Protein AF-A0A7C2PF49-F1 (afdb_monomer)

Secondary structure (DSSP, 8-state):
-----PPP----TTS-------SEEEEEEE--TTB--EEEEEEEPTT----------B--EEEEEEEEETTT--B---EEEEE-TTS-EEEEEE--TT-EEEEEE-SEEEEEEEE-TTEEPEEEEEEE-TT-EEE--EEEEETT-EEEE----B-TTS-PBPGGGHHHHHHHHHHHHHSTTEEEEEEE---S-S-HHHHHHHHHHHHHHHHHHHHHHH---GGGEEEEE-TTTT-SSSS--SHHHHHHHS-EEEEEEEE--

Organism: NCBI:txid2052148

Solvent-accessible surface area (backbone atoms only — not comparable to full-atom values): 14776 Å² total; per-residue (Å²): 132,88,82,81,82,78,82,90,78,79,56,49,101,84,71,48,77,88,84,89,76,71,68,47,79,47,75,50,76,51,74,53,93,59,33,51,67,45,75,50,75,47,78,42,57,81,100,63,87,88,88,85,88,83,85,78,46,70,29,44,9,33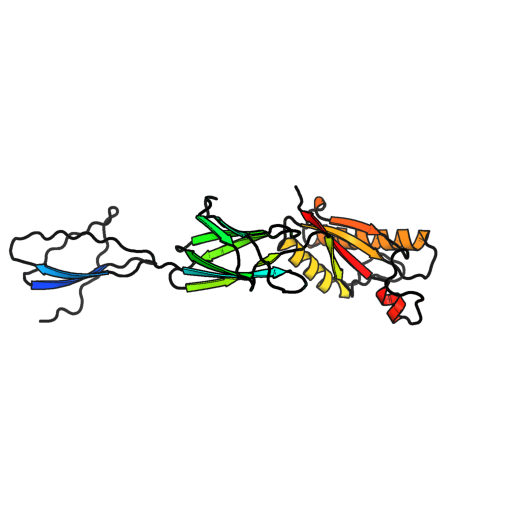,45,35,32,34,34,21,35,64,85,79,66,43,54,29,68,29,43,39,40,33,22,43,82,87,66,49,78,74,50,77,48,67,32,39,90,72,4,38,46,73,50,77,39,64,58,45,55,31,43,39,35,41,38,38,90,69,37,46,70,45,74,48,79,45,72,36,48,47,71,39,78,40,77,56,70,45,65,33,49,47,58,65,40,72,49,74,49,74,73,63,45,51,43,89,98,50,44,54,72,37,77,84,18,45,69,58,52,52,52,50,47,52,51,49,62,75,41,70,52,52,20,34,36,31,38,12,31,23,36,83,75,74,55,66,73,56,28,30,52,50,11,27,45,33,15,42,40,55,49,48,46,41,32,73,77,66,68,43,65,65,91,33,55,44,58,38,40,50,6,44,81,73,55,84,51,81,86,63,84,48,73,66,37,37,49,65,18,43,32,41,32,40,32,34,71,44,64,67,132

Foldseek 3Di:
DPPDDDDDDAADPVRDDDDDDDFAKDWDWDDDFQWDIDIDMDGDDPPDDDDDDDDTHGQWFKEKEFEAAQPPRAGAFKKKWKAAPVGDTDDIDTADNRRMDMDTDGFHKMWIWIDHPQWAIAIDIDGIDGPYYTYDYHHTYGAFDKDWQADQDDDDLALHTDPSNVVSLVVVLVVCVRRVFWAKEKEFFFFPPDDQVSQQVRRQSNQVSSLVCSCPVNVRDSRRYHYGYPGHVDQPDPPDDDVVSRSSRRTIMITGNHGDD

Radius of gyration: 30.25 Å; Cα contacts (8 Å,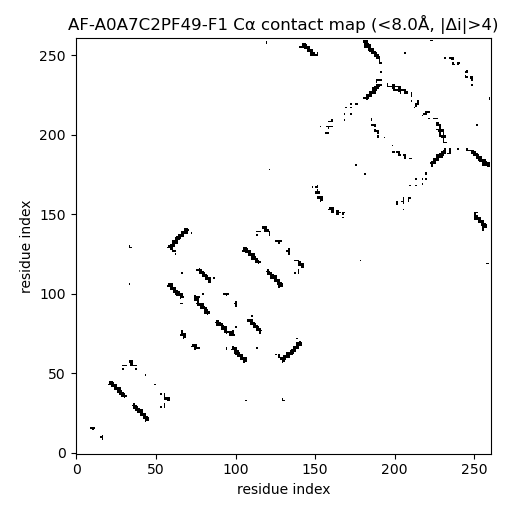 |Δi|>4): 550; chains: 1; bounding box: 74×38×86 Å

Nearest PDB structures (foldseek):
  5u1h-assembly3_C  TM=8.749E-01  e=1.310E-10  Pseudomonas aeruginosa PAO1
  4g88-assembly4_G  TM=8.509E-01  e=2.131E-09  Acinetobacter baumannii
  7rjj-assembly2_B  TM=8.702E-01  e=4.038E-09  Klebsiella pneumoniae subsp. pneumoniae
  7bba-assembly4_D  TM=8.992E-01  e=7.377E-08  Escherichia coli
  6fwv-assembly2_B  TM=6.598E-01  e=7.989E-07  Bacillus anthracis

Mean predicted aligned error: 7.82 Å

Sequence (261 aa):
MKLEGQIPFLTDSLGKVSKKYLEGVYSIKVEEANYKPIYETFDIKPLEVTTKNFTIVPVEGEIIGRVIDAKTLSPLLATVEIYDSTGNLIETMNTSEKGEFSLRLKEGLYKVKAQAEKYIPYETNFVIEGGKKTTKDIALLKKKMVFTFRNIYFEFNKADIKPESYPVLDSIALFLKEYPNVKVEIGGHTDSRGSDAYNLKLSQARANAVREYLIKVHNISPDRLIAKGYGERRLVVYPEKTEEDYQMNRRVEFTILGTIE

Structure (mmCIF, N/CA/C/O backbone):
data_AF-A0A7C2PF49-F1
#
_entry.id   AF-A0A7C2PF49-F1
#
loop_
_atom_site.group_PDB
_atom_site.id
_atom_site.type_symbol
_atom_site.label_atom_id
_atom_site.label_alt_id
_atom_site.label_comp_id
_atom_site.label_asym_id
_atom_site.label_entity_id
_atom_site.label_seq_id
_atom_site.pdbx_PDB_ins_code
_atom_site.Cartn_x
_atom_site.Cartn_y
_atom_site.Cartn_z
_atom_site.occupancy
_atom_site.B_iso_or_equiv
_atom_site.auth_seq_id
_atom_site.auth_comp_id
_atom_site.auth_asym_id
_atom_site.auth_atom_id
_atom_site.pdbx_PDB_model_num
ATOM 1 N N . MET A 1 1 ? -24.672 -21.889 53.572 1.00 29.08 1 MET A N 1
ATOM 2 C CA . MET A 1 1 ? -24.793 -22.809 52.422 1.00 29.08 1 MET A CA 1
ATOM 3 C C . MET A 1 1 ? -24.402 -22.014 51.182 1.00 29.08 1 MET A C 1
ATOM 5 O O . MET A 1 1 ? -25.159 -21.142 50.783 1.00 29.08 1 MET A O 1
ATOM 9 N N . LYS A 1 2 ? -23.174 -22.181 50.669 1.00 26.88 2 LYS A N 1
ATOM 10 C CA . LYS A 1 2 ? -22.754 -21.551 49.405 1.00 26.88 2 LYS A CA 1
ATOM 11 C C . LYS A 1 2 ? -23.485 -22.286 48.283 1.00 26.88 2 LYS A C 1
ATOM 13 O O . LYS A 1 2 ? -23.184 -23.446 48.034 1.00 26.88 2 LYS A O 1
ATOM 18 N N . LEU A 1 3 ? -24.474 -21.646 47.669 1.00 31.89 3 LEU A N 1
ATOM 19 C CA . LEU A 1 3 ? -25.067 -22.130 46.424 1.00 31.89 3 LEU A CA 1
ATOM 20 C C . LEU A 1 3 ? -24.082 -21.815 45.291 1.00 31.89 3 LEU A C 1
ATOM 22 O O . LEU A 1 3 ? -24.171 -20.778 44.641 1.00 31.89 3 LEU A O 1
ATOM 26 N N . GLU A 1 4 ? -23.090 -22.686 45.116 1.00 35.56 4 GLU A N 1
ATOM 27 C CA . GLU A 1 4 ? -22.334 -22.775 43.868 1.00 35.56 4 GLU A CA 1
ATOM 28 C C . GLU A 1 4 ? -23.247 -23.398 42.803 1.00 35.56 4 GLU A C 1
ATOM 30 O O . GLU A 1 4 ? -23.767 -24.496 42.991 1.00 35.56 4 GLU A O 1
ATOM 35 N N . GLY A 1 5 ? -23.463 -22.672 41.702 1.00 47.12 5 GLY A N 1
ATOM 36 C CA . GLY A 1 5 ? -24.215 -23.142 40.535 1.00 47.12 5 GLY A CA 1
ATOM 37 C C . GLY A 1 5 ? -25.597 -22.508 40.373 1.00 47.12 5 GLY A C 1
ATOM 38 O O . GLY A 1 5 ? -26.613 -23.165 40.585 1.00 47.12 5 GLY A O 1
ATOM 39 N N . GLN A 1 6 ? -25.660 -21.245 39.939 1.00 58.50 6 GLN A N 1
ATOM 40 C CA . GLN A 1 6 ? -26.876 -20.725 39.304 1.00 58.50 6 GLN A CA 1
ATOM 41 C C . GLN A 1 6 ? -26.808 -20.936 37.790 1.00 58.50 6 GLN A C 1
ATOM 43 O O . GLN A 1 6 ? -25.778 -20.708 37.159 1.00 58.50 6 GLN A O 1
ATOM 48 N N . ILE A 1 7 ? -27.931 -21.385 37.228 1.00 60.12 7 ILE A N 1
ATOM 49 C CA . ILE A 1 7 ? -28.139 -21.563 35.791 1.00 60.12 7 ILE A CA 1
ATOM 50 C C . ILE A 1 7 ? -28.104 -20.172 35.137 1.00 60.12 7 ILE A C 1
ATOM 52 O O . ILE A 1 7 ? -28.849 -19.294 35.589 1.00 60.12 7 ILE A O 1
ATOM 56 N N . PRO A 1 8 ? -27.284 -19.951 34.095 1.00 72.62 8 PRO A N 1
ATOM 57 C CA . PRO A 1 8 ? -27.285 -18.688 33.367 1.00 72.62 8 PRO A CA 1
ATOM 58 C C . PRO A 1 8 ? -28.686 -18.393 32.821 1.00 72.62 8 PRO A C 1
ATOM 60 O O . PRO A 1 8 ? -29.384 -19.283 32.334 1.00 72.62 8 PRO A O 1
ATOM 63 N N . PHE A 1 9 ? -29.110 -17.136 32.908 1.00 82.31 9 PHE A N 1
ATOM 64 C CA . PHE A 1 9 ? -30.367 -16.670 32.333 1.00 82.31 9 PHE A CA 1
ATOM 65 C C . PHE A 1 9 ? -30.101 -15.504 31.387 1.00 82.31 9 PHE A C 1
ATOM 67 O O . PHE A 1 9 ? -29.282 -14.637 31.675 1.00 82.31 9 PHE A O 1
ATOM 74 N N . LEU A 1 10 ? -30.808 -15.499 30.260 1.00 85.25 10 LEU A N 1
ATOM 75 C CA . LEU A 1 10 ? -30.737 -14.427 29.275 1.00 85.25 10 LEU A CA 1
ATOM 76 C C . LEU A 1 10 ? -31.704 -13.303 29.650 1.00 85.25 10 LEU A C 1
ATOM 78 O O . LEU A 1 10 ? -32.749 -13.537 30.268 1.00 85.25 10 LEU A O 1
ATOM 82 N N . THR A 1 11 ? -31.343 -12.085 29.269 1.00 86.75 11 THR A N 1
ATOM 83 C CA . THR A 1 11 ? -32.248 -10.940 29.276 1.00 86.75 11 THR A CA 1
ATOM 84 C C . THR A 1 11 ? -33.249 -11.036 28.123 1.00 86.75 11 THR A C 1
ATOM 86 O O . THR A 1 11 ? -33.053 -11.777 27.158 1.00 86.75 11 THR A O 1
ATOM 89 N N . ASP A 1 12 ? -34.356 -10.303 28.232 1.00 87.69 12 ASP A N 1
ATOM 90 C CA . ASP A 1 12 ? -35.259 -10.076 27.106 1.00 87.69 12 ASP A CA 1
ATOM 91 C C . ASP A 1 12 ? -34.639 -9.122 26.062 1.00 87.69 12 ASP A C 1
ATOM 93 O O . ASP A 1 12 ? -33.539 -8.594 26.236 1.00 87.69 12 ASP A O 1
ATOM 97 N N . SER A 1 13 ? -35.361 -8.857 24.969 1.00 86.12 13 SER A N 1
ATOM 98 C CA . SER A 1 13 ? -34.907 -7.952 23.900 1.00 86.12 13 SER A CA 1
ATOM 99 C C . SER A 1 13 ? -34.714 -6.495 24.344 1.00 86.12 13 SER A C 1
ATOM 101 O O . SER A 1 13 ? -34.215 -5.685 23.568 1.00 86.12 13 SER A O 1
ATOM 103 N N . LEU A 1 14 ? -35.141 -6.140 25.559 1.00 86.50 14 LEU A N 1
ATOM 104 C CA . LEU A 1 14 ? -34.955 -4.826 26.174 1.00 86.50 14 LEU A CA 1
ATOM 105 C C . LEU A 1 14 ? -33.864 -4.849 27.258 1.00 86.50 14 LEU A C 1
ATOM 107 O O . LEU A 1 14 ? -33.699 -3.859 27.972 1.00 86.50 14 LEU A O 1
ATOM 111 N N . GLY A 1 15 ? -33.135 -5.959 27.405 1.00 86.69 15 GLY A N 1
ATOM 112 C CA . GLY A 1 15 ? -32.069 -6.107 28.391 1.00 86.69 15 GLY A CA 1
ATOM 113 C C . GLY A 1 15 ? -32.564 -6.346 29.821 1.00 86.69 15 GLY A C 1
ATOM 114 O O . GLY A 1 15 ? -31.788 -6.183 30.761 1.00 86.69 15 GLY A O 1
ATOM 115 N N . LYS A 1 16 ? -33.834 -6.717 30.026 1.00 88.94 16 LYS A N 1
ATOM 116 C CA . LYS A 1 16 ? -34.414 -6.926 31.361 1.00 88.94 16 LYS A CA 1
ATOM 117 C C . LYS A 1 16 ? -34.507 -8.402 31.717 1.00 88.94 16 LYS A C 1
ATOM 119 O O . LYS A 1 16 ? -34.729 -9.264 30.872 1.00 88.94 16 LYS A O 1
ATOM 124 N N . VAL A 1 17 ? -34.391 -8.692 33.008 1.00 90.25 17 VAL A N 1
ATOM 125 C CA . VAL A 1 17 ? -34.670 -10.015 33.569 1.00 90.25 17 VAL A CA 1
ATOM 126 C C . VAL A 1 17 ? -35.219 -9.878 34.985 1.00 90.25 17 VAL A C 1
ATOM 128 O O . VAL A 1 17 ? -34.792 -9.016 35.748 1.00 90.25 17 VAL A O 1
ATOM 131 N N . SER A 1 18 ? -36.190 -10.722 35.335 1.00 89.56 18 SER A N 1
ATOM 132 C CA . SER A 1 18 ? -36.776 -10.788 36.676 1.00 89.56 18 SER A CA 1
ATOM 133 C C . SER A 1 18 ? -36.756 -12.227 37.181 1.00 89.56 18 SER A C 1
ATOM 135 O O . SER A 1 18 ? -37.133 -13.158 36.463 1.00 89.56 18 SER A O 1
ATOM 137 N N . LYS A 1 19 ? -36.288 -12.418 38.416 1.00 88.12 19 LYS A N 1
ATOM 138 C CA . LYS A 1 19 ? -36.189 -13.716 39.092 1.00 88.12 19 LYS A CA 1
ATOM 139 C C . LYS A 1 19 ? -36.598 -13.559 40.553 1.00 88.12 19 LYS A C 1
ATOM 141 O O . LYS A 1 19 ? -36.362 -12.517 41.157 1.00 88.12 19 LYS A O 1
ATOM 146 N N . LYS A 1 20 ? -37.215 -14.602 41.111 1.00 87.88 20 LYS A N 1
ATOM 147 C CA . LYS A 1 20 ? -37.549 -14.687 42.537 1.00 87.88 20 LYS A CA 1
ATOM 148 C C . LYS A 1 20 ? -36.459 -15.479 43.250 1.00 87.88 20 LYS A C 1
ATOM 150 O O . LYS A 1 20 ? -36.115 -16.569 42.798 1.00 87.88 20 LYS A O 1
ATOM 155 N N . TYR A 1 21 ? -35.969 -14.944 44.359 1.00 85.50 21 TYR A N 1
ATOM 156 C CA . TYR A 1 21 ? -34.969 -15.574 45.215 1.00 85.50 21 TYR A CA 1
ATOM 157 C C . TYR A 1 21 ? -35.498 -15.661 46.648 1.00 85.50 21 TYR A C 1
ATOM 159 O O . TYR A 1 21 ? -36.371 -14.883 47.034 1.00 85.50 21 TYR A O 1
ATOM 167 N N . LEU A 1 22 ? -34.995 -16.625 47.422 1.00 89.38 22 LEU A N 1
ATOM 168 C CA . LEU A 1 22 ? -35.196 -16.644 48.873 1.00 89.38 22 LEU A CA 1
ATOM 169 C C . LEU A 1 22 ? -34.353 -15.543 49.523 1.00 89.38 22 LEU A C 1
ATOM 171 O O . LEU A 1 22 ? -33.407 -15.054 48.905 1.00 89.38 22 LEU A O 1
ATOM 175 N N . GLU A 1 23 ? -34.667 -15.193 50.767 1.00 91.75 23 GLU A N 1
ATOM 176 C CA . GLU A 1 23 ? -33.849 -14.272 51.557 1.00 91.75 23 GLU A CA 1
ATOM 177 C C . GLU A 1 23 ? -32.383 -14.728 51.615 1.00 91.75 23 GLU A C 1
ATOM 179 O O . GLU A 1 23 ? -32.093 -15.920 51.758 1.00 91.75 23 GLU A O 1
ATOM 184 N N . GLY A 1 24 ? -31.461 -13.773 51.493 1.00 90.12 24 GLY A N 1
ATOM 185 C CA . GLY A 1 24 ? -30.027 -14.010 51.614 1.00 90.12 24 GLY A CA 1
ATOM 186 C C . GLY A 1 24 ? -29.183 -13.220 50.620 1.00 90.12 24 GLY A C 1
ATOM 187 O O . GLY A 1 24 ? -29.685 -12.457 49.796 1.00 90.12 24 GLY A O 1
ATOM 188 N N . VAL A 1 25 ? -27.869 -13.444 50.692 1.00 88.88 25 VAL A N 1
ATOM 189 C CA . VAL A 1 25 ? -26.881 -12.740 49.869 1.00 88.88 25 VAL A CA 1
ATOM 190 C C . VAL A 1 25 ? -26.532 -13.552 48.623 1.00 88.88 25 VAL A C 1
ATOM 192 O O . VAL A 1 25 ? -26.085 -14.696 48.719 1.00 88.88 25 VAL A O 1
ATOM 195 N N . TYR A 1 26 ? -26.676 -12.933 47.456 1.00 86.50 26 TYR A N 1
ATOM 196 C CA . TYR A 1 26 ? -26.370 -13.510 46.147 1.00 86.50 26 TYR A CA 1
ATOM 197 C C . TYR A 1 26 ? -25.303 -12.689 45.433 1.00 86.50 26 TYR A C 1
ATOM 199 O O . TYR A 1 26 ? -25.142 -11.502 45.705 1.00 86.50 26 TYR A O 1
ATOM 207 N N . SER A 1 27 ? -24.604 -13.305 44.482 1.00 85.88 27 SER A N 1
ATOM 208 C CA . SER A 1 27 ? -23.756 -12.598 43.522 1.00 85.88 27 SER A CA 1
ATOM 209 C C . SER A 1 27 ? -24.257 -12.873 42.112 1.00 85.88 27 SER A C 1
ATOM 211 O O . SER A 1 27 ? -24.535 -14.024 41.780 1.00 85.88 27 SER A O 1
ATOM 213 N N . ILE A 1 28 ? -24.375 -11.828 41.296 1.00 88.50 28 ILE A N 1
ATOM 214 C CA . ILE A 1 28 ? -24.642 -11.952 39.863 1.00 88.50 28 ILE A CA 1
ATOM 215 C C . ILE A 1 28 ? -23.367 -11.652 39.086 1.00 88.50 28 ILE A C 1
ATOM 217 O O . ILE A 1 28 ? -22.588 -10.773 39.462 1.00 88.50 28 ILE A O 1
ATOM 221 N N . LYS A 1 29 ? -23.198 -12.363 37.975 1.00 90.00 29 LYS A N 1
ATOM 222 C CA . LYS A 1 29 ? -22.264 -12.021 36.910 1.00 90.00 29 LYS A CA 1
ATOM 223 C C . LYS A 1 29 ? -23.085 -11.579 35.705 1.00 90.00 29 LYS A C 1
ATOM 225 O O . LYS A 1 29 ? -23.913 -12.347 35.222 1.00 90.00 29 LYS A O 1
ATOM 230 N N . VAL A 1 30 ? -22.854 -10.363 35.232 1.00 90.38 30 VAL A N 1
ATOM 231 C CA . VAL A 1 30 ? -23.382 -9.872 33.957 1.00 90.38 30 VAL A CA 1
ATOM 232 C C . VAL A 1 30 ? -22.253 -9.943 32.947 1.00 90.38 30 VAL A C 1
ATOM 234 O O . VAL A 1 30 ? -21.196 -9.348 33.158 1.00 90.38 30 VAL A O 1
ATOM 237 N N . GLU A 1 31 ? -22.459 -10.688 31.870 1.00 87.75 31 GLU A N 1
ATOM 238 C CA . GLU A 1 31 ? -21.485 -10.829 30.796 1.00 87.75 31 GLU A CA 1
ATOM 239 C C . GLU A 1 31 ? -22.167 -10.789 29.435 1.00 87.75 31 GLU A C 1
ATOM 241 O O . GLU A 1 31 ? -23.295 -11.247 29.283 1.00 87.75 31 GLU A O 1
ATOM 246 N N . GLU A 1 32 ? -21.453 -10.226 28.469 1.00 85.81 32 GLU A N 1
ATOM 247 C CA . GLU A 1 32 ? -21.815 -10.172 27.059 1.00 85.81 32 GLU A CA 1
ATOM 248 C C . GLU A 1 32 ? -20.513 -10.285 26.261 1.00 85.81 32 GLU A C 1
ATOM 250 O O . GLU A 1 32 ? -19.454 -9.849 26.738 1.00 85.81 32 GLU A O 1
ATOM 255 N N . ALA A 1 33 ? -20.564 -10.880 25.069 1.00 79.75 33 ALA A N 1
ATOM 256 C CA . ALA A 1 33 ? -19.373 -11.026 24.241 1.00 79.75 33 ALA A CA 1
ATOM 257 C C . ALA A 1 33 ? -18.750 -9.647 23.965 1.00 79.75 33 ALA A C 1
ATOM 259 O O . ALA A 1 33 ? -19.443 -8.710 23.583 1.00 79.75 33 ALA A O 1
ATOM 260 N N . ASN A 1 34 ? -17.434 -9.519 24.160 1.00 74.94 34 ASN A N 1
ATOM 261 C CA . ASN A 1 34 ? -16.675 -8.276 23.965 1.00 74.94 34 ASN A CA 1
ATOM 262 C C . ASN A 1 34 ? -17.019 -7.129 24.931 1.00 74.94 34 ASN A C 1
ATOM 264 O O . ASN A 1 34 ? -16.678 -5.977 24.663 1.00 74.94 34 ASN A O 1
ATOM 268 N N . TYR A 1 35 ? -17.611 -7.428 26.092 1.00 86.19 35 TYR A N 1
ATOM 269 C CA . TYR A 1 35 ? -17.768 -6.486 27.202 1.00 86.19 35 TYR A CA 1
ATOM 270 C C . TYR A 1 35 ? -17.074 -6.991 28.470 1.00 86.19 35 TYR A C 1
ATOM 272 O O . TYR A 1 35 ? -16.922 -8.190 28.700 1.00 86.19 35 TYR A O 1
ATOM 280 N N . LYS A 1 36 ? -16.629 -6.060 29.318 1.00 84.62 36 LYS A N 1
ATOM 281 C CA . LYS A 1 36 ? -16.062 -6.388 30.627 1.00 84.62 36 LYS A CA 1
ATOM 282 C C . LYS A 1 36 ? -17.164 -6.980 31.515 1.00 84.62 36 LYS A C 1
ATOM 284 O O . LYS A 1 36 ? -18.186 -6.312 31.694 1.00 84.62 36 LYS A O 1
ATOM 289 N N . PRO A 1 37 ? -16.968 -8.180 32.094 1.00 89.19 37 PRO A N 1
ATOM 290 C CA . PRO A 1 37 ? -17.964 -8.772 32.971 1.00 89.19 37 PRO A CA 1
ATOM 291 C C . PRO A 1 37 ? -18.100 -7.945 34.250 1.00 89.19 37 PRO A C 1
ATOM 293 O O . PRO A 1 37 ? -17.105 -7.478 34.811 1.00 89.19 37 PRO A O 1
ATOM 296 N N . ILE A 1 38 ? -19.332 -7.788 34.720 1.00 91.06 38 ILE A N 1
ATOM 297 C CA . ILE A 1 38 ? -19.649 -7.102 35.972 1.00 91.06 38 ILE A CA 1
ATOM 298 C C . ILE A 1 38 ? -20.042 -8.151 37.000 1.00 91.06 38 ILE A C 1
ATOM 300 O O . ILE A 1 38 ? -20.875 -9.009 36.723 1.00 91.06 38 ILE A O 1
ATOM 304 N N . TYR A 1 39 ? -19.460 -8.056 38.192 1.00 90.81 39 TYR A N 1
ATOM 305 C CA . TYR A 1 39 ? -19.843 -8.857 39.345 1.00 90.81 39 TYR A CA 1
ATOM 306 C C . TYR A 1 39 ? -20.405 -7.929 40.408 1.00 90.81 39 TYR A C 1
ATOM 308 O O . TYR A 1 39 ? -19.757 -6.952 40.779 1.00 90.81 39 TYR A O 1
ATOM 316 N N . GLU A 1 40 ? -21.590 -8.235 40.913 1.00 89.19 40 GLU A N 1
ATOM 317 C CA . GLU A 1 40 ? -22.191 -7.468 41.999 1.00 89.19 40 GLU A CA 1
ATOM 318 C C . GLU A 1 40 ? -22.906 -8.408 42.966 1.00 89.19 40 GLU A C 1
ATOM 320 O O . GLU A 1 40 ? -23.349 -9.497 42.588 1.00 89.19 40 GLU A O 1
ATOM 325 N N . THR A 1 41 ? -22.956 -8.009 44.234 1.00 88.44 41 THR A N 1
ATOM 326 C CA . THR A 1 41 ? -23.645 -8.737 45.294 1.00 88.44 41 THR A CA 1
ATOM 327 C C . THR A 1 41 ? -24.931 -8.028 45.700 1.00 88.44 41 THR A C 1
ATOM 329 O O . THR A 1 41 ? -25.010 -6.800 45.723 1.00 88.44 41 THR A O 1
ATOM 332 N N . PHE A 1 42 ? -25.942 -8.815 46.054 1.00 87.00 42 PHE A N 1
ATOM 333 C CA . PHE A 1 42 ? -27.252 -8.333 46.485 1.00 87.00 42 PHE A CA 1
ATOM 334 C C . PHE A 1 42 ? -27.645 -9.041 47.759 1.00 87.00 42 PHE A C 1
ATOM 336 O O . PHE A 1 42 ? -27.462 -10.250 47.866 1.00 87.00 42 PHE A O 1
ATOM 343 N N . ASP A 1 43 ? -28.220 -8.286 48.681 1.00 88.75 43 ASP A N 1
ATOM 344 C CA . ASP A 1 43 ? -28.910 -8.823 49.842 1.00 88.75 43 ASP A CA 1
ATOM 345 C C . ASP A 1 43 ? -30.414 -8.781 49.560 1.00 88.75 43 ASP A C 1
ATOM 347 O O . ASP A 1 43 ? -30.983 -7.705 49.359 1.00 88.75 43 ASP A O 1
ATOM 351 N N . ILE A 1 44 ? -31.033 -9.953 49.446 1.00 88.69 44 ILE A N 1
ATOM 352 C CA . ILE A 1 44 ? -32.461 -10.099 49.171 1.00 88.69 44 ILE A CA 1
ATOM 353 C C . ILE A 1 44 ? -33.185 -10.235 50.498 1.00 88.69 44 ILE A C 1
ATOM 355 O O . ILE A 1 44 ? -32.931 -11.177 51.246 1.00 88.69 44 ILE A O 1
ATOM 359 N N . LYS A 1 45 ? -34.129 -9.328 50.751 1.00 90.12 45 LYS A N 1
ATOM 360 C CA . LYS A 1 45 ? -34.983 -9.348 51.940 1.00 90.12 45 LYS A CA 1
ATOM 361 C C . LYS A 1 45 ? -36.362 -9.940 51.634 1.00 90.12 45 LYS A C 1
ATOM 363 O O . LYS A 1 45 ? -36.830 -9.851 50.494 1.00 90.12 45 LYS A O 1
ATOM 368 N N . PRO A 1 46 ? -37.047 -10.536 52.627 1.00 91.88 46 PRO A N 1
ATOM 369 C CA . PRO A 1 46 ? -38.388 -11.074 52.440 1.00 91.88 46 PRO A CA 1
ATOM 370 C C . PRO A 1 46 ? -39.370 -10.009 51.946 1.00 91.88 46 PRO A C 1
ATOM 372 O O . PRO A 1 46 ? -39.433 -8.915 52.497 1.00 91.88 46 PRO A O 1
ATOM 375 N N . LEU A 1 47 ? -40.181 -10.364 50.943 1.00 88.19 47 LEU A N 1
ATOM 376 C CA . LEU A 1 47 ? -41.263 -9.532 50.391 1.00 88.19 47 LEU A CA 1
ATOM 377 C C . LEU A 1 47 ? -40.818 -8.199 49.749 1.00 88.19 47 LEU A C 1
ATOM 379 O O . LEU A 1 47 ? -41.673 -7.379 49.417 1.00 88.19 47 LEU A O 1
ATOM 383 N N . GLU A 1 48 ? -39.519 -7.993 49.511 1.00 89.50 48 GLU A N 1
ATOM 384 C CA . GLU A 1 48 ? -38.990 -6.808 48.826 1.00 89.50 48 GLU A CA 1
ATOM 385 C C . GLU A 1 48 ? -38.644 -7.088 47.354 1.00 89.50 48 GLU A C 1
ATOM 387 O O . GLU A 1 48 ? -38.271 -8.199 46.969 1.00 89.50 48 GLU A O 1
ATOM 392 N N . VAL A 1 49 ? -38.747 -6.052 46.514 1.00 87.00 49 VAL A N 1
ATOM 393 C CA . VAL A 1 49 ? -38.258 -6.070 45.129 1.00 87.00 49 VAL A CA 1
ATOM 394 C C . VAL A 1 49 ? -37.002 -5.213 45.044 1.00 87.00 49 VAL A C 1
ATOM 396 O O . VAL A 1 49 ? -37.049 -4.006 45.272 1.00 87.00 49 VAL A O 1
ATOM 399 N N . THR A 1 50 ? -35.886 -5.827 44.661 1.00 85.50 50 THR A N 1
ATOM 400 C CA . THR A 1 50 ? -34.629 -5.122 44.392 1.00 85.50 50 THR A CA 1
ATOM 401 C C . THR A 1 50 ? -34.433 -4.969 42.885 1.00 85.50 50 THR A C 1
ATOM 403 O O . THR A 1 50 ? -34.363 -5.961 42.163 1.00 85.50 50 THR A O 1
ATOM 406 N N . THR A 1 51 ? -34.307 -3.728 42.410 1.00 89.25 51 THR A N 1
ATOM 407 C CA . THR A 1 51 ? -34.000 -3.418 41.003 1.00 89.25 51 THR A CA 1
ATOM 408 C C . THR A 1 51 ? -32.559 -2.951 40.873 1.00 89.25 51 THR A C 1
ATOM 410 O O . THR A 1 51 ? -32.118 -2.072 41.616 1.00 89.25 51 THR A O 1
ATOM 413 N N . LYS A 1 52 ? -31.830 -3.515 39.906 1.00 87.50 52 LYS A N 1
ATOM 414 C CA . LYS A 1 52 ? -30.433 -3.181 39.618 1.00 87.50 52 LYS A CA 1
ATOM 415 C C . LYS A 1 52 ? -30.236 -2.994 38.124 1.00 87.50 52 LYS A C 1
ATOM 417 O O . LYS A 1 52 ? -30.737 -3.782 37.329 1.00 87.50 52 LYS A O 1
ATOM 422 N N . ASN A 1 53 ? -29.518 -1.933 37.772 1.00 90.31 53 ASN A N 1
ATOM 423 C CA . ASN A 1 53 ? -29.190 -1.588 36.398 1.00 90.31 53 ASN A CA 1
ATOM 424 C C . ASN A 1 53 ? -27.684 -1.739 36.215 1.00 90.31 53 ASN A C 1
ATOM 426 O O . ASN A 1 53 ? -26.915 -1.228 37.028 1.00 90.31 53 ASN A O 1
ATOM 430 N N . PHE A 1 54 ? -27.279 -2.401 35.137 1.00 89.62 54 PHE A N 1
ATOM 431 C CA . PHE A 1 54 ? -25.877 -2.610 34.801 1.00 89.62 54 PHE A CA 1
ATOM 432 C C . PHE A 1 54 ? -25.549 -1.882 33.507 1.00 89.62 54 PHE A C 1
ATOM 434 O O . PHE A 1 54 ? -26.274 -2.005 32.521 1.00 89.62 54 PHE A O 1
ATOM 441 N N . THR A 1 55 ? -24.428 -1.167 33.504 1.00 88.06 55 THR A N 1
ATOM 442 C CA . THR A 1 55 ? -23.865 -0.561 32.297 1.00 88.06 55 THR A CA 1
ATOM 443 C C . THR A 1 55 ? -22.590 -1.309 31.950 1.00 88.06 55 THR A C 1
ATOM 445 O O . THR A 1 55 ? -21.555 -1.106 32.582 1.00 88.06 55 THR A O 1
ATOM 448 N N . ILE A 1 56 ? -22.668 -2.195 30.962 1.00 85.56 56 ILE A N 1
ATOM 449 C CA . ILE A 1 56 ? -21.513 -2.952 30.476 1.00 85.56 56 ILE A CA 1
ATOM 450 C C . ILE A 1 56 ? -20.585 -2.058 29.642 1.00 85.56 56 ILE A C 1
ATOM 452 O O . ILE A 1 56 ? -21.036 -1.213 28.868 1.00 85.56 56 ILE A O 1
ATOM 456 N N . VAL A 1 57 ? -19.271 -2.246 29.795 1.00 84.75 57 VAL A N 1
ATOM 457 C CA . VAL A 1 57 ? -18.235 -1.474 29.085 1.00 84.75 57 VAL A CA 1
ATOM 458 C C . VAL A 1 57 ? -17.567 -2.374 28.046 1.00 84.75 57 VAL A C 1
ATOM 460 O O . VAL A 1 57 ? -17.086 -3.438 28.441 1.00 84.75 57 VAL A O 1
ATOM 463 N N . PRO A 1 58 ? -17.506 -1.989 26.756 1.00 84.75 58 PRO A N 1
ATOM 464 C CA . PRO A 1 58 ? -16.815 -2.780 25.744 1.00 84.75 58 PRO A CA 1
ATOM 465 C C . PRO A 1 58 ? -15.358 -3.043 26.132 1.00 84.75 58 PRO A C 1
ATOM 467 O O . PRO A 1 58 ? -14.679 -2.182 26.699 1.00 84.75 58 PRO A O 1
ATOM 470 N N . VAL A 1 59 ? -14.857 -4.229 25.809 1.00 87.19 59 VAL A N 1
ATOM 471 C CA . VAL A 1 59 ? -13.424 -4.496 25.821 1.00 87.19 59 VAL A CA 1
ATOM 472 C C . VAL A 1 59 ? -12.860 -3.916 24.531 1.00 87.19 59 VAL A C 1
ATOM 474 O O . VAL A 1 59 ? -13.132 -4.413 23.445 1.00 87.19 59 VAL A O 1
ATOM 477 N N . GLU A 1 60 ? -12.093 -2.840 24.644 1.00 92.25 60 GLU A N 1
ATOM 478 C CA . GLU A 1 60 ? -11.404 -2.252 23.496 1.00 92.25 60 GLU A CA 1
ATOM 479 C C . GLU A 1 60 ? -10.216 -3.122 23.076 1.00 92.25 60 GLU A C 1
ATOM 481 O O . GLU A 1 60 ? -9.521 -3.697 23.921 1.00 92.25 60 GLU A O 1
ATOM 486 N N . GLY A 1 61 ? -9.989 -3.222 21.770 1.00 94.12 61 GLY A N 1
ATOM 487 C CA . GLY A 1 61 ? -8.719 -3.660 21.202 1.00 94.12 61 GLY A CA 1
ATOM 488 C C . GLY A 1 61 ? -7.771 -2.475 21.020 1.00 94.12 61 GLY A C 1
ATOM 489 O O . GLY A 1 61 ? -8.156 -1.320 21.194 1.00 94.12 61 GLY A O 1
ATOM 490 N N . GLU A 1 62 ? -6.520 -2.748 20.669 1.00 95.31 62 GLU A N 1
ATOM 491 C CA . GLU A 1 62 ? -5.497 -1.726 20.421 1.00 95.31 62 GLU A CA 1
ATOM 492 C C . GLU A 1 62 ? -4.906 -1.918 19.023 1.00 95.31 62 GLU A C 1
ATOM 494 O O . GLU A 1 62 ? -4.361 -2.982 18.727 1.00 95.31 62 GLU A O 1
ATOM 499 N N . ILE A 1 63 ? -4.983 -0.897 18.166 1.00 96.56 63 ILE A N 1
ATOM 500 C CA . ILE A 1 63 ? -4.156 -0.854 16.956 1.00 96.56 63 ILE A CA 1
ATOM 501 C C . ILE A 1 63 ? -2.781 -0.335 17.302 1.00 96.56 63 ILE A C 1
ATOM 503 O O . ILE A 1 63 ? -2.653 0.614 18.070 1.00 96.56 63 ILE A O 1
ATOM 507 N N . ILE A 1 64 ? -1.763 -0.935 16.704 1.00 97.25 64 ILE A N 1
ATOM 508 C CA . ILE A 1 64 ? -0.378 -0.496 16.823 1.00 97.25 64 ILE A CA 1
ATOM 509 C C . ILE A 1 64 ? 0.258 -0.596 15.441 1.00 97.25 64 ILE A C 1
ATOM 511 O O . ILE A 1 64 ? 0.013 -1.544 14.694 1.00 97.25 64 ILE A O 1
ATOM 515 N N . GLY A 1 65 ? 1.108 0.354 15.088 1.00 97.25 65 GLY A N 1
ATOM 516 C CA . GLY A 1 65 ? 1.868 0.255 13.853 1.00 97.25 65 GLY A CA 1
ATOM 517 C C . GLY A 1 65 ? 2.867 1.377 13.699 1.00 97.25 65 GLY A C 1
ATOM 518 O O . GLY A 1 65 ? 2.945 2.287 14.525 1.00 97.25 65 GLY A O 1
ATOM 519 N N . ARG A 1 66 ? 3.632 1.305 12.616 1.00 98.44 66 ARG A N 1
ATOM 520 C CA . ARG A 1 66 ? 4.505 2.382 12.164 1.00 98.44 66 ARG A CA 1
ATOM 521 C C . ARG A 1 66 ? 4.121 2.841 10.773 1.00 98.44 66 ARG A C 1
ATOM 523 O O . ARG A 1 66 ? 3.780 2.020 9.926 1.00 98.44 66 ARG A O 1
ATOM 530 N N . VAL A 1 67 ? 4.248 4.135 10.515 1.00 98.69 67 VAL A N 1
ATOM 531 C CA . VAL A 1 67 ? 4.257 4.684 9.160 1.00 98.69 67 VAL A CA 1
ATOM 532 C C . VAL A 1 67 ? 5.707 4.803 8.697 1.00 98.69 67 VAL A C 1
ATOM 534 O O . VAL A 1 67 ? 6.525 5.442 9.363 1.00 98.69 67 VAL A O 1
ATOM 537 N N . ILE A 1 68 ? 6.037 4.167 7.572 1.00 98.25 68 ILE A N 1
ATOM 538 C CA . ILE A 1 68 ? 7.412 4.041 7.064 1.00 98.25 68 ILE A CA 1
ATOM 539 C C . ILE A 1 68 ? 7.512 4.365 5.570 1.00 98.25 68 ILE A C 1
ATOM 541 O O . ILE A 1 68 ? 6.542 4.225 4.828 1.00 98.25 68 ILE A O 1
ATOM 545 N N . ASP A 1 69 ? 8.694 4.767 5.102 1.00 96.62 69 ASP A N 1
ATOM 546 C CA . ASP A 1 69 ? 9.003 4.834 3.669 1.00 96.62 69 ASP A CA 1
ATOM 547 C C . ASP A 1 69 ? 9.062 3.407 3.102 1.00 96.62 69 ASP A C 1
ATOM 549 O O . ASP A 1 69 ? 9.812 2.562 3.593 1.00 96.62 69 ASP A O 1
ATOM 553 N N . ALA A 1 70 ? 8.287 3.131 2.053 1.00 93.38 70 ALA A N 1
ATOM 554 C CA . ALA A 1 70 ? 8.175 1.790 1.477 1.00 93.38 70 ALA A CA 1
ATOM 555 C C . ALA A 1 70 ? 9.485 1.231 0.887 1.00 93.38 70 ALA A C 1
ATOM 557 O O . ALA A 1 70 ? 9.604 0.021 0.703 1.00 93.38 70 ALA A O 1
ATOM 558 N N . LYS A 1 71 ? 10.459 2.087 0.557 1.00 90.62 71 LYS A N 1
ATOM 559 C CA . LYS A 1 71 ? 11.748 1.698 -0.029 1.00 90.62 71 LYS A CA 1
ATOM 560 C C . LYS A 1 71 ? 12.851 1.620 1.017 1.00 90.62 71 LYS A C 1
ATOM 562 O O . LYS A 1 71 ? 13.632 0.675 0.991 1.00 90.62 71 LYS A O 1
ATOM 567 N N . THR A 1 72 ? 12.964 2.618 1.891 1.00 94.31 72 THR A N 1
ATOM 568 C CA . THR A 1 72 ? 14.059 2.685 2.876 1.00 94.31 72 THR A CA 1
ATOM 569 C C . THR A 1 72 ? 13.689 2.086 4.226 1.00 94.31 72 THR A C 1
ATOM 571 O O . THR A 1 72 ? 14.570 1.921 5.067 1.00 94.31 72 THR A O 1
ATOM 574 N N . LEU A 1 73 ? 12.403 1.787 4.448 1.00 95.69 73 LEU A N 1
ATOM 575 C CA . LEU A 1 73 ? 11.831 1.332 5.720 1.00 95.69 73 LEU A CA 1
ATOM 576 C C . LEU A 1 73 ? 12.062 2.314 6.878 1.00 95.69 73 LEU A C 1
ATOM 578 O O . LEU A 1 73 ? 11.905 1.967 8.048 1.00 95.69 73 LEU A O 1
ATOM 582 N N . SER A 1 74 ? 12.452 3.549 6.558 1.00 97.38 74 SER A N 1
ATOM 583 C CA . SER A 1 74 ? 12.704 4.594 7.544 1.00 97.38 74 SER A CA 1
ATOM 584 C C . SER A 1 74 ? 11.380 5.123 8.096 1.00 97.38 74 SER A C 1
ATOM 586 O O . SER A 1 74 ? 10.415 5.222 7.335 1.00 97.38 74 SER A O 1
ATOM 588 N N . PRO A 1 75 ? 11.320 5.485 9.386 1.00 98.19 75 PRO A N 1
ATOM 589 C CA . PRO A 1 75 ? 10.110 6.031 9.984 1.00 98.19 75 PRO A CA 1
ATOM 590 C C . PRO A 1 75 ? 9.716 7.365 9.349 1.00 98.19 75 PRO A C 1
ATOM 592 O O . PRO A 1 75 ? 10.577 8.151 8.946 1.00 98.19 75 PRO A O 1
ATOM 595 N N . LEU A 1 76 ? 8.411 7.624 9.279 1.00 98.38 76 LEU A N 1
ATOM 596 C CA . LEU A 1 76 ? 7.853 8.867 8.759 1.00 98.38 76 LEU A CA 1
ATOM 597 C C . LEU A 1 76 ? 7.055 9.598 9.833 1.00 98.38 76 LEU A C 1
ATOM 599 O O . LEU A 1 76 ? 6.210 9.004 10.503 1.00 98.38 76 LEU A O 1
ATOM 603 N N . LEU A 1 77 ? 7.271 10.913 9.916 1.00 98.38 77 LEU A N 1
ATOM 604 C CA . LEU A 1 77 ? 6.314 11.836 10.518 1.00 98.38 77 LEU A CA 1
ATOM 605 C C . LEU A 1 77 ? 5.119 11.952 9.567 1.00 98.38 77 LEU A C 1
ATOM 607 O O . LEU A 1 77 ? 5.248 12.442 8.442 1.00 98.38 77 LEU A O 1
ATOM 611 N N . ALA A 1 78 ? 3.978 11.439 10.003 1.00 98.50 78 ALA A N 1
ATOM 612 C CA . ALA A 1 78 ? 2.782 11.267 9.201 1.00 98.50 78 ALA A CA 1
ATOM 613 C C . ALA A 1 78 ? 1.542 11.585 10.034 1.00 98.50 78 ALA A C 1
ATOM 615 O O . ALA A 1 78 ? 1.541 11.415 11.252 1.00 98.50 78 ALA A O 1
ATOM 616 N N . THR A 1 79 ? 0.474 11.992 9.361 1.00 98.69 79 THR A N 1
ATOM 617 C CA . THR A 1 79 ? -0.865 12.062 9.943 1.00 98.69 79 THR A CA 1
ATOM 618 C C . THR A 1 79 ? -1.599 10.762 9.634 1.00 98.69 79 THR A C 1
ATOM 620 O O . THR A 1 79 ? -1.575 10.288 8.496 1.00 98.69 79 THR A O 1
ATOM 623 N N . VAL A 1 80 ? -2.245 10.194 10.647 1.00 98.62 80 VAL A N 1
ATOM 624 C CA . VAL A 1 80 ? -3.069 8.988 10.580 1.00 98.62 80 VAL A CA 1
ATOM 625 C C . VAL A 1 80 ? -4.507 9.381 10.907 1.00 98.62 80 VAL A C 1
ATOM 627 O O . VAL A 1 80 ? -4.778 9.914 11.979 1.00 98.62 80 VAL A O 1
ATOM 630 N N . GLU A 1 81 ? -5.416 9.127 9.973 1.00 98.62 81 GLU A N 1
ATOM 631 C CA . GLU A 1 81 ? -6.857 9.348 10.095 1.00 98.62 81 GLU A CA 1
ATOM 632 C C . GLU A 1 81 ? -7.556 7.988 10.171 1.00 98.62 81 GLU A C 1
ATOM 634 O O . GLU A 1 81 ? -7.283 7.093 9.363 1.00 98.62 81 GLU A O 1
ATOM 639 N N . ILE A 1 82 ? -8.448 7.813 11.142 1.00 98.38 82 ILE A N 1
ATOM 640 C CA . ILE A 1 82 ? -9.128 6.543 11.405 1.00 98.38 82 ILE A CA 1
ATOM 641 C C . ILE A 1 82 ? -10.621 6.751 11.225 1.00 98.38 82 ILE A C 1
ATOM 643 O O . ILE A 1 82 ? -11.212 7.608 11.876 1.00 98.38 82 ILE A O 1
ATOM 647 N N . TYR A 1 83 ? -11.229 5.935 10.373 1.00 98.19 83 TYR A N 1
ATOM 648 C CA . TYR A 1 83 ? -12.647 5.985 10.056 1.00 98.19 83 TYR A CA 1
ATOM 649 C C . TYR A 1 83 ? -13.326 4.677 10.447 1.00 98.19 83 TYR A C 1
ATOM 651 O O . TYR A 1 83 ? -12.752 3.594 10.288 1.00 98.19 83 TYR A O 1
ATOM 659 N N . ASP A 1 84 ? -14.559 4.772 10.935 1.00 95.44 84 ASP A N 1
ATOM 660 C CA . ASP A 1 84 ? -15.401 3.598 11.146 1.00 95.44 84 ASP A CA 1
ATOM 661 C C . ASP A 1 84 ? -15.920 3.014 9.817 1.00 95.44 84 ASP A C 1
ATOM 663 O O . ASP A 1 84 ? -15.716 3.560 8.729 1.00 95.44 84 ASP A O 1
ATOM 667 N N . SER A 1 85 ? -16.623 1.884 9.906 1.00 92.06 85 SER A N 1
ATOM 668 C CA . SER A 1 85 ? -17.221 1.205 8.747 1.00 92.06 85 SER A CA 1
ATOM 669 C C . SER A 1 85 ? -18.268 2.027 7.980 1.00 92.06 85 SER A C 1
ATOM 671 O O . SER A 1 85 ? -18.586 1.687 6.841 1.00 92.06 85 SER A O 1
ATOM 673 N N . THR A 1 86 ? -18.789 3.107 8.568 1.00 94.62 86 THR A N 1
ATOM 674 C CA . THR A 1 86 ? -19.756 4.016 7.933 1.00 94.62 86 THR A CA 1
ATOM 675 C C . THR A 1 86 ? -19.089 5.236 7.293 1.00 94.62 86 THR A C 1
ATOM 677 O O . THR A 1 86 ? -19.756 6.019 6.620 1.00 94.62 86 THR A O 1
ATOM 680 N N . GLY A 1 87 ? -17.768 5.375 7.449 1.00 94.56 87 GLY A N 1
ATOM 681 C CA . GLY A 1 87 ? -16.982 6.483 6.914 1.00 94.56 87 GLY A CA 1
ATOM 682 C C . GLY A 1 87 ? -16.892 7.696 7.840 1.00 94.56 87 GLY A C 1
ATOM 683 O O . GLY A 1 87 ? -16.358 8.721 7.415 1.00 94.56 87 GLY A O 1
ATOM 684 N N . ASN A 1 88 ? -17.364 7.609 9.089 1.00 96.94 88 ASN A N 1
ATOM 685 C CA . ASN A 1 88 ? -17.182 8.700 10.046 1.00 96.94 88 ASN A CA 1
ATOM 686 C C . ASN A 1 88 ? -15.739 8.721 10.536 1.00 96.94 88 ASN A C 1
ATOM 688 O O . ASN A 1 88 ? -15.192 7.682 10.907 1.00 96.94 88 ASN A O 1
ATOM 692 N N . LEU A 1 89 ? -15.141 9.911 10.578 1.00 97.75 89 LEU A N 1
ATOM 693 C CA . LEU A 1 89 ? -13.836 10.115 11.197 1.00 97.75 89 LEU A CA 1
ATOM 694 C C . LEU A 1 89 ? -13.962 9.925 12.714 1.00 97.75 89 LEU A C 1
ATOM 696 O O . LEU A 1 89 ? -14.734 10.623 13.368 1.00 97.75 89 LEU A O 1
ATOM 700 N N . ILE A 1 90 ? -13.198 8.981 13.251 1.00 97.62 90 ILE A N 1
ATOM 701 C CA . ILE A 1 90 ? -13.144 8.654 14.677 1.00 97.62 90 ILE A CA 1
ATOM 702 C C . ILE A 1 90 ? -12.02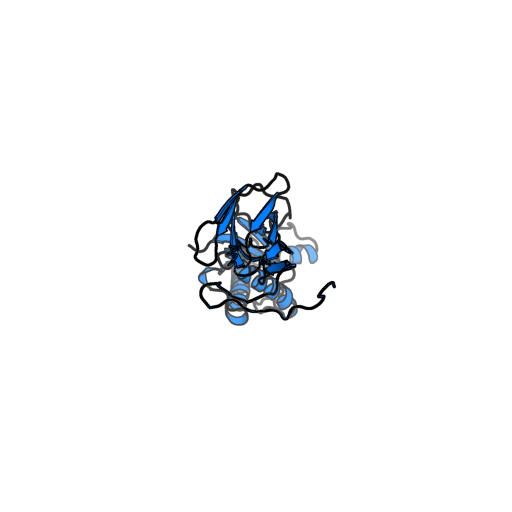5 9.425 15.362 1.00 97.62 90 ILE A C 1
ATOM 704 O O . ILE A 1 90 ? -12.250 9.989 16.426 1.00 97.62 90 ILE A O 1
ATOM 708 N N . GLU A 1 91 ? -10.837 9.443 14.759 1.00 98.00 91 GLU A N 1
ATOM 709 C CA . GLU A 1 91 ? -9.651 10.060 15.351 1.00 98.00 91 GLU A CA 1
ATOM 710 C C . GLU A 1 91 ? -8.661 10.485 14.262 1.00 98.00 91 GLU A C 1
ATOM 712 O O . GLU A 1 91 ? -8.519 9.818 13.230 1.00 98.00 91 GLU A O 1
ATOM 717 N N . THR A 1 92 ? -7.929 11.565 14.535 1.00 98.44 92 THR A N 1
ATOM 718 C CA . THR A 1 92 ? -6.760 11.988 13.760 1.00 98.44 92 THR A CA 1
ATOM 719 C C . THR A 1 92 ? -5.573 12.148 14.697 1.00 98.44 92 THR A C 1
ATOM 721 O O . THR A 1 92 ? -5.652 12.871 15.686 1.00 98.44 92 THR A O 1
ATOM 724 N N . MET A 1 93 ? -4.441 11.535 14.360 1.00 98.19 93 MET A N 1
ATOM 725 C CA . MET A 1 93 ? -3.214 11.628 15.151 1.00 98.19 93 MET A CA 1
ATOM 726 C C . MET A 1 93 ? -1.977 11.781 14.277 1.00 98.19 93 MET A C 1
ATOM 728 O O . MET A 1 93 ? -2.002 11.484 13.086 1.00 98.19 93 MET A O 1
ATOM 732 N N . ASN A 1 94 ? -0.879 12.232 14.878 1.00 98.38 94 ASN A N 1
ATOM 733 C CA . ASN A 1 94 ? 0.427 12.240 14.230 1.00 98.38 94 ASN A CA 1
ATOM 734 C C . ASN A 1 94 ? 1.287 11.107 14.783 1.00 98.38 94 ASN A C 1
ATOM 736 O O . ASN A 1 94 ? 1.201 10.773 15.966 1.00 98.38 94 ASN A O 1
ATOM 740 N N . THR A 1 95 ? 2.130 10.534 13.933 1.00 98.50 95 THR A N 1
ATOM 741 C CA . THR A 1 95 ? 3.104 9.529 14.355 1.00 98.50 95 THR A CA 1
ATOM 742 C C . THR A 1 95 ? 4.217 10.134 15.208 1.00 98.50 95 THR A C 1
ATOM 744 O O . THR A 1 95 ? 4.525 11.326 15.125 1.00 98.50 95 THR A O 1
ATOM 747 N N . SER A 1 96 ? 4.856 9.292 16.021 1.00 98.25 96 SER A N 1
ATOM 748 C CA . SER A 1 96 ? 6.082 9.657 16.739 1.00 98.25 96 SE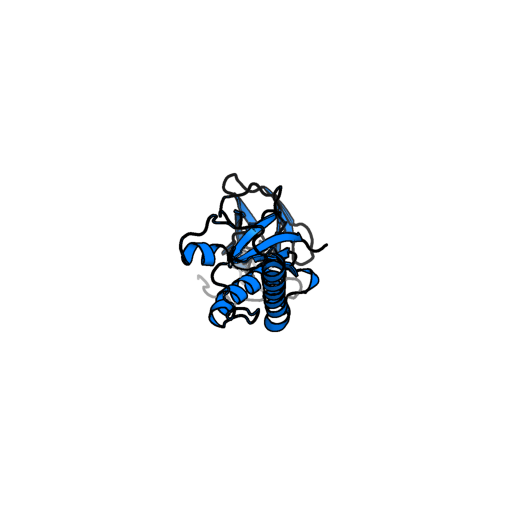R A CA 1
ATOM 749 C C . SER A 1 96 ? 7.274 9.840 15.785 1.00 98.25 96 SER A C 1
ATOM 751 O O . SER A 1 96 ? 7.211 9.492 14.607 1.00 98.25 96 SER A O 1
ATOM 753 N N . GLU A 1 97 ? 8.422 10.293 16.300 1.00 97.19 97 GLU A N 1
ATOM 754 C CA . GLU A 1 97 ? 9.686 10.343 15.535 1.00 97.19 97 GLU A CA 1
ATOM 755 C C . GLU A 1 97 ? 10.143 8.965 15.022 1.00 97.19 97 GLU A C 1
ATOM 757 O O . GLU A 1 97 ? 10.876 8.866 14.039 1.00 97.19 97 GLU A O 1
ATOM 762 N N . LYS A 1 98 ? 9.677 7.884 15.661 1.00 97.62 98 LYS A N 1
ATOM 763 C CA . LYS A 1 98 ? 9.891 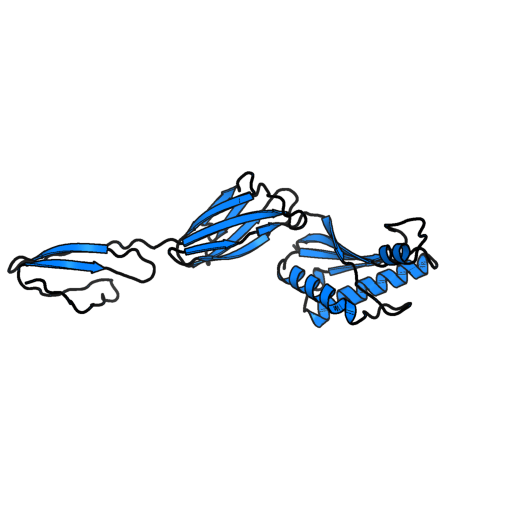6.496 15.222 1.00 97.62 98 LYS A CA 1
ATOM 764 C C . LYS A 1 98 ? 8.807 6.005 14.257 1.00 97.62 98 LYS A C 1
ATOM 766 O O . LYS A 1 98 ? 8.773 4.821 13.924 1.00 97.62 98 LYS A O 1
ATOM 771 N N . GLY A 1 99 ? 7.931 6.899 13.803 1.00 97.88 99 GLY A N 1
ATOM 772 C CA . GLY A 1 99 ? 6.815 6.603 12.915 1.00 97.88 99 GLY A CA 1
ATOM 773 C C . GLY A 1 99 ? 5.664 5.872 13.599 1.00 97.88 99 GLY A C 1
ATOM 774 O O . GLY A 1 99 ? 4.743 5.454 12.912 1.00 97.88 99 GLY A O 1
ATOM 775 N N . GLU A 1 100 ? 5.689 5.697 14.920 1.00 98.56 100 GLU A N 1
ATOM 776 C CA . GLU A 1 100 ? 4.735 4.852 15.644 1.00 98.56 100 GLU A CA 1
ATOM 777 C C . GLU A 1 100 ? 3.386 5.552 15.849 1.00 98.56 100 GLU A C 1
ATOM 779 O O . GLU A 1 100 ? 3.339 6.755 16.113 1.00 98.56 100 GLU A O 1
ATOM 784 N N . PHE A 1 101 ? 2.301 4.780 15.789 1.00 98.25 101 PHE A N 1
ATOM 785 C CA . PHE A 1 101 ? 0.957 5.169 16.213 1.00 98.25 101 PHE A CA 1
ATOM 786 C C . PHE A 1 101 ? 0.317 4.043 17.038 1.00 98.25 101 PHE A C 1
ATOM 788 O O . PHE A 1 101 ? 0.610 2.860 16.833 1.00 98.25 101 PHE A O 1
ATOM 795 N N . SER A 1 102 ? -0.558 4.410 17.977 1.00 97.31 102 SER A N 1
ATOM 796 C CA . SER A 1 102 ? -1.402 3.469 18.716 1.00 97.31 102 SER A CA 1
ATOM 797 C C . SER A 1 102 ? -2.723 4.127 19.099 1.00 97.31 102 SER A C 1
ATOM 799 O O . SER A 1 102 ? -2.749 5.300 19.473 1.00 97.31 102 SER A O 1
ATOM 801 N N . LEU A 1 103 ? -3.812 3.366 19.012 1.00 97.25 103 LEU A N 1
ATOM 802 C CA . LEU A 1 103 ? -5.129 3.792 19.470 1.00 97.25 103 LEU A CA 1
ATOM 803 C C . LEU A 1 103 ? -5.920 2.598 19.998 1.00 97.25 103 LEU A C 1
ATOM 805 O O . LEU A 1 103 ? -5.885 1.511 19.419 1.00 97.25 103 LEU A O 1
ATOM 809 N N . ARG A 1 104 ? -6.680 2.809 21.075 1.00 95.31 104 ARG A N 1
ATOM 810 C CA . ARG A 1 104 ? -7.675 1.838 21.531 1.00 95.31 104 ARG A CA 1
ATOM 811 C C . ARG A 1 104 ? -9.019 2.105 20.881 1.00 95.31 104 ARG A C 1
ATOM 813 O O . ARG A 1 104 ? -9.484 3.239 20.853 1.00 95.31 104 ARG A O 1
ATOM 820 N N . LEU A 1 105 ? -9.617 1.052 20.344 1.00 94.44 105 LEU A N 1
ATOM 821 C CA . LEU A 1 105 ? -10.860 1.105 19.588 1.00 94.44 105 LEU A CA 1
ATOM 822 C C . LEU A 1 105 ? -11.771 -0.035 20.023 1.00 94.44 105 LEU A C 1
ATOM 824 O O . LEU A 1 105 ? -11.317 -1.090 20.471 1.00 94.44 105 LEU A O 1
ATOM 828 N N . LYS A 1 106 ? -13.077 0.168 19.865 1.00 92.50 106 LYS A N 1
ATOM 829 C CA . LYS A 1 106 ? -14.040 -0.925 20.002 1.00 92.50 106 LYS A CA 1
ATOM 830 C C . LYS A 1 106 ? -13.785 -1.970 18.915 1.00 92.50 106 LYS A C 1
ATOM 832 O O . LYS A 1 106 ? -13.148 -1.691 17.903 1.00 92.50 106 LYS A O 1
ATOM 837 N N . GLU A 1 107 ? -14.293 -3.173 19.139 1.00 91.81 107 GLU A N 1
ATOM 838 C CA . GLU A 1 107 ? -14.298 -4.208 18.111 1.00 91.81 107 GLU A CA 1
ATOM 839 C C . GLU A 1 107 ? -15.008 -3.724 16.842 1.00 91.81 107 GLU A C 1
ATOM 841 O O . GLU A 1 107 ? -16.063 -3.087 16.910 1.00 91.81 107 GLU A O 1
ATOM 846 N N . GLY A 1 108 ? -14.417 -4.020 15.686 1.00 92.88 108 GLY A N 1
ATOM 847 C CA . GLY A 1 108 ? -14.973 -3.630 14.399 1.00 92.88 108 GLY A CA 1
ATOM 848 C C . GLY A 1 108 ? -13.944 -3.536 13.281 1.00 92.88 108 GLY A C 1
ATOM 849 O O . GLY A 1 108 ? -12.747 -3.762 13.464 1.00 92.88 108 GLY A O 1
ATOM 850 N N . LEU A 1 109 ? -14.439 -3.190 12.095 1.00 95.69 109 LEU A N 1
ATOM 851 C CA . LEU A 1 109 ? -13.628 -2.896 10.921 1.00 95.69 109 LEU A CA 1
ATOM 852 C C . LEU A 1 109 ? -13.426 -1.385 10.812 1.00 95.69 109 LEU A C 1
ATOM 854 O O . LEU A 1 109 ? -14.400 -0.633 10.736 1.00 95.69 109 LEU A O 1
ATOM 858 N N . TYR A 1 110 ? -12.167 -0.966 10.752 1.00 96.94 110 TYR A N 1
ATOM 859 C CA . TYR A 1 110 ? -11.783 0.433 10.618 1.00 96.94 110 TYR A CA 1
ATOM 860 C C . TYR A 1 110 ? -10.937 0.629 9.372 1.00 96.94 110 TYR A C 1
ATOM 862 O O . TYR A 1 110 ? -10.053 -0.179 9.069 1.00 96.94 110 TYR A O 1
ATOM 870 N N . LYS A 1 111 ? -11.183 1.733 8.674 1.00 97.56 111 LYS A N 1
ATOM 871 C CA . LYS A 1 111 ? -10.304 2.213 7.614 1.00 97.56 111 LYS A CA 1
ATOM 872 C C . LYS A 1 111 ? -9.293 3.170 8.232 1.00 97.56 111 LYS A C 1
ATOM 874 O O . LYS A 1 111 ? -9.668 4.129 8.897 1.00 97.56 111 LYS A O 1
ATOM 879 N N . VAL A 1 112 ? -8.017 2.930 7.974 1.00 97.81 112 VAL A N 1
ATOM 880 C CA . VAL A 1 112 ? -6.911 3.765 8.435 1.00 97.81 112 VAL A CA 1
ATOM 881 C C . VAL A 1 112 ? -6.227 4.367 7.221 1.00 97.81 112 VAL A C 1
ATOM 883 O O . VAL A 1 112 ? -5.755 3.645 6.340 1.00 97.81 112 VAL A O 1
ATOM 886 N N . LYS A 1 113 ? -6.178 5.694 7.174 1.00 97.62 113 LYS A N 1
ATOM 887 C CA . LYS A 1 113 ? -5.521 6.469 6.128 1.00 97.62 113 LYS A CA 1
ATOM 888 C C . LYS A 1 113 ? -4.283 7.136 6.706 1.00 97.62 113 LYS A C 1
ATOM 890 O O . LYS A 1 113 ? -4.380 7.880 7.674 1.00 97.62 113 LYS A O 1
ATOM 895 N N . ALA A 1 114 ? -3.127 6.900 6.100 1.00 98.25 114 ALA A N 1
ATOM 896 C CA . ALA A 1 114 ? -1.884 7.568 6.469 1.00 98.25 114 ALA A CA 1
ATOM 897 C C . ALA A 1 114 ? -1.432 8.516 5.356 1.00 98.25 114 ALA A C 1
ATOM 899 O O . ALA A 1 114 ? -1.500 8.188 4.168 1.00 98.25 114 ALA A O 1
ATOM 900 N N . GLN A 1 115 ? -0.931 9.685 5.747 1.00 97.38 115 GLN A N 1
ATOM 901 C CA . GLN A 1 115 ? -0.419 10.699 4.832 1.00 97.38 115 GLN A CA 1
ATOM 902 C C . GLN A 1 115 ? 0.839 11.368 5.388 1.00 97.38 115 GLN A C 1
ATOM 904 O O . GLN A 1 115 ? 0.932 11.662 6.576 1.00 97.38 115 GLN A O 1
ATOM 909 N N . ALA A 1 116 ? 1.801 11.638 4.511 1.00 97.50 116 ALA A N 1
ATOM 910 C CA . ALA A 1 116 ? 3.030 12.350 4.841 1.00 97.50 116 ALA A CA 1
ATOM 911 C C . ALA A 1 116 ? 3.454 13.245 3.670 1.00 97.50 116 ALA A C 1
ATOM 913 O O . ALA A 1 116 ? 3.131 12.978 2.506 1.00 97.50 116 ALA A O 1
ATOM 914 N N . GLU A 1 117 ? 4.202 14.308 3.961 1.00 94.50 117 GLU A N 1
ATOM 915 C CA . GLU A 1 117 ? 4.660 15.255 2.944 1.00 94.50 117 GLU A CA 1
ATOM 916 C C . GLU A 1 117 ? 5.512 14.552 1.871 1.00 94.50 117 GLU A C 1
ATOM 918 O O . GLU A 1 117 ? 6.444 13.818 2.188 1.00 94.50 117 GLU A O 1
ATOM 923 N N . LYS A 1 118 ? 5.236 14.811 0.583 1.00 93.44 118 LYS A N 1
ATOM 924 C CA . LYS A 1 118 ? 5.909 14.192 -0.587 1.00 93.44 118 LYS A CA 1
ATOM 925 C C . LYS A 1 118 ? 5.603 12.704 -0.799 1.00 93.44 118 LYS A C 1
ATOM 927 O O . LYS A 1 118 ? 6.108 12.137 -1.772 1.00 93.44 118 LYS A O 1
ATOM 932 N N . TYR A 1 119 ? 4.754 12.093 0.022 1.00 95.12 119 TYR A N 1
ATOM 933 C CA . TYR A 1 119 ? 4.271 10.726 -0.167 1.00 95.12 119 TYR A CA 1
ATOM 934 C C . TYR A 1 119 ? 2.865 10.705 -0.770 1.00 95.12 119 TYR A C 1
ATOM 936 O O . TYR A 1 119 ? 2.159 11.715 -0.818 1.00 95.12 119 TYR A O 1
ATOM 944 N N . ILE A 1 120 ? 2.491 9.550 -1.306 1.00 93.12 120 ILE A N 1
ATOM 945 C CA . ILE A 1 120 ? 1.134 9.232 -1.733 1.00 93.12 120 ILE A CA 1
ATOM 946 C C . ILE A 1 120 ? 0.361 8.748 -0.500 1.00 93.12 120 ILE A C 1
ATOM 948 O O . ILE A 1 120 ? 0.853 7.833 0.163 1.00 93.12 120 ILE A O 1
ATOM 952 N N . PRO A 1 121 ? -0.814 9.328 -0.183 1.00 95.12 121 PRO A N 1
ATOM 953 C CA . PRO A 1 121 ? -1.669 8.812 0.878 1.00 95.12 121 PRO A CA 1
ATOM 954 C C . PRO A 1 121 ? -2.047 7.353 0.627 1.00 95.12 121 PRO A C 1
ATOM 956 O O . PRO A 1 121 ? -2.342 6.972 -0.508 1.00 95.12 121 PRO A O 1
ATOM 959 N N . TYR A 1 122 ? -2.053 6.551 1.686 1.00 95.12 122 TYR A N 1
ATOM 960 C CA . TYR A 1 122 ? -2.420 5.142 1.612 1.00 95.12 122 TYR A CA 1
ATOM 961 C C . TYR A 1 122 ? -3.529 4.825 2.608 1.00 95.12 122 TYR A C 1
ATOM 963 O O . TYR A 1 122 ? -3.483 5.271 3.754 1.00 95.12 122 TYR A O 1
ATOM 971 N N . GLU A 1 123 ? -4.514 4.054 2.155 1.00 94.69 123 GLU A N 1
ATOM 972 C CA . GLU A 1 123 ? -5.646 3.595 2.953 1.00 94.69 123 GLU A CA 1
ATOM 973 C C . GLU A 1 123 ? -5.576 2.081 3.103 1.00 94.69 123 GLU A C 1
ATOM 975 O O . GLU A 1 123 ? -5.383 1.359 2.127 1.00 94.69 123 GLU A O 1
ATOM 980 N N . THR A 1 124 ? -5.772 1.591 4.321 1.00 94.81 124 THR A N 1
ATOM 981 C CA . THR A 1 124 ? -5.836 0.158 4.592 1.00 94.81 124 THR A CA 1
ATOM 982 C C . THR A 1 124 ? -6.826 -0.143 5.705 1.00 94.81 124 THR A C 1
ATOM 984 O O . THR A 1 124 ? -7.142 0.717 6.523 1.00 94.81 124 THR A O 1
ATOM 987 N N . ASN A 1 125 ? -7.304 -1.381 5.758 1.00 95.38 125 ASN A N 1
ATOM 988 C CA . ASN A 1 125 ? -8.247 -1.801 6.784 1.00 95.38 125 ASN A CA 1
ATOM 989 C C . ASN A 1 125 ? -7.539 -2.473 7.964 1.00 95.38 125 ASN A C 1
ATOM 991 O O . ASN A 1 125 ? -6.569 -3.222 7.786 1.00 95.38 125 ASN A O 1
ATOM 995 N N . PHE A 1 126 ? -8.086 -2.234 9.152 1.00 96.25 126 PHE A N 1
ATOM 996 C CA . PHE A 1 126 ? -7.750 -2.895 10.406 1.00 96.25 126 PHE A CA 1
ATOM 997 C C . PHE A 1 126 ? -9.004 -3.567 10.963 1.00 96.25 126 PHE A C 1
ATOM 999 O O . PHE A 1 126 ? -10.059 -2.942 11.064 1.00 96.25 126 PHE A O 1
ATOM 1006 N N . VAL A 1 127 ? -8.875 -4.841 11.331 1.00 95.19 127 VAL A N 1
ATOM 1007 C CA . VAL A 1 127 ? -9.897 -5.572 12.088 1.00 95.19 127 VAL A CA 1
ATOM 1008 C C . VAL A 1 127 ? -9.484 -5.538 13.552 1.00 95.19 127 VAL A C 1
ATOM 1010 O O . VAL A 1 127 ? -8.371 -5.948 13.898 1.00 95.19 127 VAL A O 1
ATOM 1013 N N . ILE A 1 128 ? -10.351 -4.988 14.393 1.00 94.56 128 ILE A N 1
ATOM 1014 C CA . ILE A 1 128 ? -10.113 -4.826 15.825 1.00 94.56 128 ILE A CA 1
ATOM 1015 C C . ILE A 1 128 ? -10.927 -5.866 16.549 1.00 94.56 128 ILE A C 1
ATOM 1017 O O . ILE A 1 128 ? -12.130 -5.950 16.335 1.00 94.56 128 ILE A O 1
ATOM 1021 N N . GLU A 1 129 ? -10.271 -6.610 17.426 1.00 91.62 129 GLU A N 1
ATOM 1022 C CA . GLU A 1 129 ? -10.909 -7.571 18.315 1.00 91.62 129 GLU A CA 1
ATOM 1023 C C . GLU A 1 129 ? -10.728 -7.099 19.756 1.00 91.62 129 GLU A C 1
ATOM 1025 O O . GLU A 1 129 ? -9.636 -6.658 20.145 1.00 91.62 129 GLU A O 1
ATOM 1030 N N . GLY A 1 130 ? -11.794 -7.182 20.553 1.00 90.44 130 GLY A N 1
ATOM 1031 C CA . GLY A 1 130 ? -11.768 -6.705 21.931 1.00 90.44 130 GLY A CA 1
ATOM 1032 C C . GLY A 1 130 ? -10.657 -7.357 22.760 1.00 90.44 130 GLY A C 1
ATOM 1033 O O . GLY A 1 130 ? -10.492 -8.576 22.781 1.00 90.44 130 GLY A O 1
ATOM 1034 N N . GLY A 1 131 ? -9.862 -6.542 23.456 1.00 87.56 131 GLY A N 1
ATOM 1035 C CA . GLY A 1 131 ? -8.800 -7.001 24.357 1.00 87.56 131 GLY A CA 1
ATOM 1036 C C . GLY A 1 131 ? -7.537 -7.509 23.662 1.00 87.56 131 GLY A C 1
ATOM 1037 O O . GLY A 1 131 ? -6.596 -7.916 24.346 1.00 87.56 131 GLY A O 1
ATOM 1038 N N . LYS A 1 132 ? -7.485 -7.477 22.325 1.00 92.69 132 LYS A N 1
ATOM 1039 C CA . LYS A 1 132 ? -6.315 -7.883 21.541 1.00 92.69 132 LYS A CA 1
ATOM 1040 C C . LYS A 1 132 ? -5.554 -6.680 20.997 1.00 92.69 132 LYS A C 1
ATOM 1042 O O . LYS A 1 132 ? -6.082 -5.578 20.873 1.00 92.69 132 LYS A O 1
ATOM 1047 N N . LYS A 1 133 ? -4.288 -6.926 20.660 1.00 94.75 133 LYS A N 1
ATOM 1048 C CA . LYS A 1 133 ? -3.442 -5.989 19.919 1.00 94.75 133 LYS A CA 1
ATOM 1049 C C . LYS A 1 133 ? -3.417 -6.387 18.448 1.00 94.75 133 LYS A C 1
ATOM 1051 O O . LYS A 1 133 ? -3.093 -7.531 18.134 1.00 94.75 133 LYS A O 1
ATOM 1056 N N . THR A 1 134 ? -3.707 -5.435 17.573 1.00 96.19 134 THR A N 1
ATOM 1057 C CA . THR A 1 134 ? -3.640 -5.576 16.119 1.00 96.19 134 THR A CA 1
ATOM 1058 C C . THR A 1 134 ? -2.455 -4.760 15.613 1.00 96.19 134 THR A C 1
ATOM 1060 O O . THR A 1 134 ? -2.527 -3.534 15.547 1.00 96.19 134 THR A O 1
ATOM 1063 N N . THR A 1 135 ? -1.358 -5.433 15.261 1.00 96.38 135 THR A N 1
ATOM 1064 C CA . THR A 1 135 ? -0.145 -4.767 14.768 1.00 96.38 135 THR A CA 1
ATOM 1065 C C . THR A 1 135 ? -0.078 -4.795 13.247 1.00 96.38 135 THR A C 1
ATOM 1067 O O . THR A 1 135 ? -0.061 -5.878 12.659 1.00 96.38 135 THR A O 1
ATOM 1070 N N . LYS A 1 136 ? 0.008 -3.627 12.602 1.00 96.31 136 LYS A N 1
ATOM 1071 C CA . LYS A 1 136 ? 0.219 -3.524 11.150 1.00 96.31 136 LYS A CA 1
ATOM 1072 C C . LYS A 1 136 ? 0.901 -2.205 10.793 1.00 96.31 136 LYS A C 1
ATOM 1074 O O . LYS A 1 136 ? 0.392 -1.130 11.097 1.00 96.31 136 LYS A O 1
ATOM 1079 N N . ASP A 1 137 ? 2.037 -2.307 10.113 1.00 97.56 137 ASP A N 1
ATOM 1080 C CA . ASP A 1 137 ? 2.762 -1.150 9.588 1.00 97.56 137 ASP A CA 1
ATOM 1081 C C . ASP A 1 137 ? 2.113 -0.643 8.290 1.00 97.56 137 ASP A C 1
ATOM 1083 O O . ASP A 1 137 ? 1.530 -1.404 7.513 1.00 97.56 137 ASP A O 1
ATOM 1087 N N . ILE A 1 138 ? 2.235 0.661 8.052 1.00 97.75 138 ILE A N 1
ATOM 1088 C CA . ILE A 1 138 ? 1.764 1.355 6.857 1.00 97.75 138 ILE A CA 1
ATOM 1089 C C . ILE A 1 138 ? 2.983 1.880 6.097 1.00 97.75 138 ILE A C 1
ATOM 1091 O O . ILE A 1 138 ? 3.665 2.806 6.533 1.00 97.75 138 ILE A O 1
ATOM 1095 N N . ALA A 1 139 ? 3.251 1.297 4.933 1.00 96.94 139 ALA A N 1
ATOM 1096 C CA . ALA A 1 139 ? 4.325 1.740 4.058 1.00 96.94 139 ALA A CA 1
ATOM 1097 C C . ALA A 1 139 ? 3.801 2.782 3.056 1.00 96.94 139 ALA A C 1
ATOM 1099 O O . ALA A 1 139 ? 2.899 2.505 2.270 1.00 96.94 139 ALA A O 1
ATOM 1100 N N . LEU A 1 140 ? 4.361 3.992 3.074 1.00 96.44 140 LEU A N 1
ATOM 1101 C CA . LEU A 1 140 ? 4.002 5.056 2.140 1.00 96.44 140 LEU A CA 1
ATOM 1102 C C . LEU A 1 140 ? 4.971 5.115 0.960 1.00 96.44 140 LEU A C 1
ATOM 1104 O O . LEU A 1 140 ? 6.192 5.013 1.104 1.00 96.44 140 LEU A O 1
ATOM 1108 N N . LEU A 1 141 ? 4.415 5.354 -0.227 1.00 94.50 141 LEU A N 1
ATOM 1109 C CA . LEU A 1 141 ? 5.174 5.498 -1.465 1.00 94.50 141 LEU A CA 1
ATOM 1110 C C . LEU A 1 141 ? 5.509 6.961 -1.719 1.00 94.50 141 LEU A C 1
ATOM 1112 O O . LEU A 1 141 ? 4.622 7.809 -1.821 1.00 94.50 141 LEU A O 1
ATOM 1116 N N . LYS A 1 142 ? 6.797 7.273 -1.856 1.00 92.69 142 LYS A N 1
ATOM 1117 C CA . LYS A 1 142 ? 7.239 8.631 -2.187 1.00 92.69 142 LYS A CA 1
ATOM 1118 C C . LYS A 1 142 ? 6.846 8.974 -3.624 1.00 92.69 142 LYS A C 1
ATOM 1120 O O . LYS A 1 142 ? 6.984 8.156 -4.534 1.00 92.69 142 LYS A O 1
ATOM 1125 N N . LYS A 1 143 ? 6.396 10.204 -3.866 1.00 88.19 143 LYS A N 1
ATOM 1126 C CA . LYS A 1 143 ? 6.129 10.689 -5.230 1.00 88.19 143 LYS A CA 1
ATOM 1127 C C . LYS A 1 143 ? 7.415 10.612 -6.062 1.00 88.19 143 LYS A C 1
ATOM 1129 O O . LYS A 1 143 ? 8.483 10.978 -5.572 1.00 88.19 143 LYS A O 1
ATOM 1134 N N . LYS A 1 144 ? 7.313 10.158 -7.318 1.00 87.38 144 LYS A N 1
ATOM 1135 C 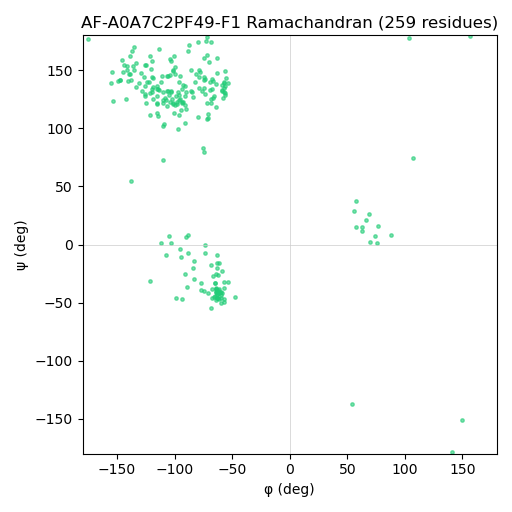CA . LYS A 1 144 ? 8.454 9.912 -8.226 1.00 87.38 144 LYS A CA 1
ATOM 1136 C C . LYS A 1 144 ? 9.428 8.828 -7.749 1.00 87.38 144 LYS A C 1
ATOM 1138 O O . LYS A 1 144 ? 10.539 8.743 -8.267 1.00 87.38 144 LYS A O 1
ATOM 1143 N N . MET A 1 145 ? 9.049 8.005 -6.767 1.00 87.25 145 MET A N 1
ATOM 1144 C CA . MET A 1 145 ? 9.850 6.851 -6.360 1.00 87.25 145 MET A CA 1
ATOM 1145 C C . MET A 1 145 ? 10.044 5.913 -7.553 1.00 87.25 145 MET A C 1
ATOM 1147 O O . MET A 1 145 ? 9.089 5.587 -8.250 1.00 87.25 145 MET A O 1
ATOM 1151 N N . VAL A 1 146 ? 11.282 5.479 -7.782 1.00 84.88 146 VAL A N 1
ATOM 1152 C CA . VAL A 1 146 ? 11.613 4.501 -8.823 1.00 84.88 146 VAL A CA 1
ATOM 1153 C C . VAL A 1 146 ? 11.961 3.172 -8.163 1.00 84.88 146 VAL A C 1
ATOM 1155 O O . VAL A 1 146 ? 12.861 3.101 -7.310 1.00 84.88 146 VAL A O 1
ATOM 1158 N N . PHE A 1 147 ? 11.250 2.133 -8.584 1.00 83.12 147 PHE A N 1
ATOM 1159 C CA . PHE A 1 147 ? 11.581 0.738 -8.354 1.00 83.12 147 PHE A CA 1
ATOM 1160 C C . PHE A 1 147 ? 12.238 0.186 -9.614 1.00 83.12 147 PHE A C 1
ATOM 1162 O O . PHE A 1 147 ? 11.653 0.180 -10.694 1.00 83.12 147 PHE A O 1
ATOM 1169 N N . THR A 1 148 ? 13.474 -0.275 -9.483 1.00 82.69 148 THR A N 1
ATOM 1170 C CA . THR A 1 148 ? 14.176 -0.934 -10.582 1.00 82.69 148 THR A CA 1
ATOM 1171 C C . THR A 1 148 ? 14.005 -2.429 -10.411 1.00 82.69 148 THR A C 1
ATOM 1173 O O . THR A 1 148 ? 14.564 -3.013 -9.482 1.00 82.69 148 THR A O 1
ATOM 1176 N N . PHE A 1 149 ? 13.248 -3.049 -11.309 1.00 76.69 149 PHE A N 1
ATOM 1177 C CA . PHE A 1 149 ? 13.079 -4.492 -11.319 1.00 76.69 149 PHE A CA 1
ATOM 1178 C C . PHE A 1 149 ? 14.102 -5.090 -12.277 1.00 76.69 149 PHE A C 1
ATOM 1180 O O . PHE A 1 149 ? 14.116 -4.820 -13.479 1.00 76.69 149 PHE A O 1
ATOM 1187 N N . ARG A 1 150 ? 15.018 -5.874 -11.713 1.00 74.62 150 ARG A N 1
ATOM 1188 C CA . ARG A 1 150 ? 15.988 -6.653 -12.485 1.00 74.62 150 ARG A CA 1
ATOM 1189 C C . ARG A 1 150 ? 15.373 -8.009 -12.825 1.00 74.62 150 ARG A C 1
ATOM 1191 O O . ARG A 1 150 ? 14.362 -8.391 -12.246 1.00 74.62 150 ARG A O 1
ATOM 1198 N N . ASN A 1 151 ? 16.000 -8.728 -13.750 1.00 78.25 151 ASN A N 1
ATOM 1199 C CA . ASN A 1 151 ? 15.617 -10.095 -14.121 1.00 78.25 151 ASN A CA 1
ATOM 1200 C C . ASN A 1 151 ? 14.266 -10.208 -14.851 1.00 78.25 151 ASN A C 1
ATOM 1202 O O . ASN A 1 1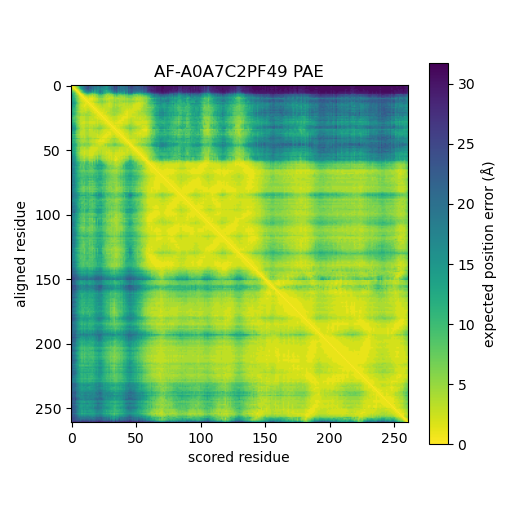51 ? 13.628 -11.255 -14.821 1.00 78.25 151 ASN A O 1
ATOM 1206 N N . ILE A 1 152 ? 13.837 -9.142 -15.535 1.00 85.44 152 ILE A N 1
ATOM 1207 C CA . ILE A 1 152 ? 12.795 -9.240 -16.562 1.00 85.44 152 ILE A CA 1
ATOM 1208 C C . ILE A 1 152 ? 13.505 -9.494 -17.891 1.00 85.44 152 ILE A C 1
ATOM 1210 O O . ILE A 1 152 ? 14.143 -8.603 -18.456 1.00 85.44 152 ILE A O 1
ATOM 1214 N N . TYR A 1 153 ? 13.438 -10.738 -18.347 1.00 85.50 153 TYR A N 1
ATOM 1215 C CA . TYR A 1 153 ? 14.115 -11.237 -19.532 1.00 85.50 153 TYR A CA 1
ATOM 1216 C C . TYR A 1 153 ? 13.170 -11.308 -20.728 1.00 85.50 153 TYR A C 1
ATOM 1218 O O . TYR A 1 153 ? 11.985 -11.621 -20.614 1.00 85.50 153 TYR A O 1
ATOM 1226 N N . PHE A 1 154 ? 13.741 -11.066 -21.903 1.00 86.69 154 PHE A N 1
ATOM 1227 C CA . PHE A 1 154 ? 13.045 -11.160 -23.178 1.00 86.69 154 PHE A CA 1
ATOM 1228 C C . PHE A 1 154 ? 13.801 -12.091 -24.117 1.00 86.69 154 PHE A C 1
ATOM 1230 O O . PHE A 1 154 ? 15.024 -12.230 -24.005 1.00 86.69 154 PHE A O 1
ATOM 1237 N N . GLU A 1 155 ? 13.090 -12.697 -25.063 1.00 84.12 155 GLU A N 1
ATOM 1238 C CA . GLU A 1 155 ? 13.721 -13.417 -26.164 1.00 84.12 155 GLU A CA 1
ATOM 1239 C C . GLU A 1 155 ? 14.685 -12.512 -26.947 1.00 84.12 155 GLU A C 1
ATOM 1241 O O . GLU A 1 155 ? 14.525 -11.283 -27.022 1.00 84.12 155 GLU A O 1
ATOM 1246 N N . PHE A 1 156 ? 15.735 -13.119 -27.507 1.00 75.81 156 PHE A N 1
ATOM 1247 C CA . PHE A 1 156 ? 16.782 -12.369 -28.197 1.00 75.81 156 PHE A CA 1
ATOM 1248 C C . PHE A 1 156 ? 16.182 -11.553 -29.345 1.00 75.81 156 PHE A C 1
ATOM 1250 O O . PHE A 1 156 ? 15.492 -12.097 -30.206 1.00 75.81 156 PHE A O 1
ATOM 1257 N N . ASN A 1 157 ? 16.452 -10.243 -29.344 1.00 75.00 157 ASN A N 1
ATOM 1258 C CA . ASN A 1 157 ? 15.911 -9.291 -30.317 1.00 75.00 157 ASN A CA 1
ATOM 1259 C C . ASN A 1 157 ? 14.366 -9.284 -30.411 1.00 75.00 157 ASN A C 1
ATOM 1261 O O . ASN A 1 157 ? 13.774 -9.015 -31.455 1.00 75.00 157 ASN A O 1
ATOM 1265 N N . LYS A 1 158 ? 13.684 -9.617 -29.313 1.00 83.88 158 LYS A N 1
ATOM 1266 C CA . LYS A 1 158 ? 12.224 -9.661 -29.258 1.00 83.88 158 LYS A CA 1
ATOM 1267 C C . LYS A 1 158 ? 11.683 -9.007 -27.986 1.00 83.88 158 LYS A C 1
ATOM 1269 O O . LYS A 1 158 ? 12.430 -8.636 -27.071 1.00 83.88 158 LYS A O 1
ATOM 1274 N N . ALA A 1 159 ? 10.364 -8.830 -27.979 1.00 88.62 159 ALA A N 1
ATOM 1275 C CA . ALA A 1 159 ? 9.584 -8.349 -26.842 1.00 88.62 159 ALA A CA 1
ATOM 1276 C C . ALA A 1 159 ? 8.819 -9.477 -26.125 1.00 88.62 159 ALA A C 1
ATOM 1278 O O . ALA A 1 159 ? 8.126 -9.205 -25.149 1.00 88.62 159 ALA A O 1
ATOM 1279 N N . ASP A 1 160 ? 8.960 -10.727 -26.574 1.00 90.62 160 ASP A N 1
ATOM 1280 C CA . ASP A 1 160 ? 8.412 -11.898 -25.893 1.00 90.62 160 ASP A CA 1
ATOM 1281 C C . ASP A 1 160 ? 9.083 -12.062 -24.526 1.00 90.62 160 ASP A C 1
ATOM 1283 O O . ASP A 1 160 ? 10.306 -12.197 -24.439 1.00 90.62 160 ASP A O 1
ATOM 1287 N N . ILE A 1 161 ? 8.283 -11.993 -23.461 1.00 92.25 161 ILE A N 1
ATOM 1288 C CA . ILE A 1 161 ? 8.740 -12.139 -22.076 1.00 92.25 161 ILE A CA 1
ATOM 1289 C C . ILE A 1 161 ? 9.068 -13.608 -21.826 1.00 92.25 161 ILE A C 1
ATOM 1291 O O . ILE A 1 161 ? 8.232 -14.477 -22.082 1.00 92.25 161 ILE A O 1
ATOM 1295 N N . LYS A 1 162 ? 10.255 -13.882 -21.280 1.00 91.62 162 LYS A N 1
ATOM 1296 C CA . LYS A 1 162 ? 10.635 -15.249 -20.927 1.00 91.62 162 LYS A CA 1
ATOM 1297 C C . LYS A 1 162 ? 9.974 -15.712 -19.623 1.00 91.62 162 LYS A C 1
ATOM 1299 O O . LYS A 1 162 ? 9.819 -14.875 -18.723 1.00 91.62 162 LYS A O 1
ATOM 1304 N N . PRO A 1 163 ? 9.661 -17.013 -19.472 1.00 93.94 163 PRO A N 1
ATOM 1305 C CA . PRO A 1 163 ? 8.999 -17.548 -18.280 1.00 93.94 163 PRO A CA 1
ATOM 1306 C C . PRO A 1 163 ? 9.690 -17.227 -16.951 1.00 93.94 163 PRO A C 1
ATOM 1308 O O . PRO A 1 163 ? 9.022 -17.009 -15.943 1.00 93.94 163 PRO A O 1
ATOM 1311 N N . GLU A 1 164 ? 11.018 -17.118 -16.941 1.00 92.31 164 GLU A N 1
ATOM 1312 C CA . GLU A 1 164 ? 11.812 -16.785 -15.753 1.00 92.31 164 GLU A CA 1
ATOM 1313 C C . GLU A 1 164 ? 11.504 -15.382 -15.200 1.00 92.31 164 GLU A C 1
ATOM 1315 O O . GLU A 1 164 ? 11.832 -15.081 -14.055 1.00 92.31 164 GLU A O 1
ATOM 1320 N N . SER A 1 165 ? 10.852 -14.526 -15.994 1.00 92.62 165 SER A N 1
ATOM 1321 C CA . SER A 1 165 ? 10.454 -13.169 -15.600 1.00 92.62 165 SER A CA 1
ATOM 1322 C C . SER A 1 165 ? 9.129 -13.125 -14.843 1.00 92.62 165 SER A C 1
ATOM 1324 O O . SER A 1 165 ? 8.855 -12.132 -14.167 1.00 92.62 165 SER A O 1
ATOM 1326 N N . TYR A 1 166 ? 8.286 -14.159 -14.966 1.00 93.75 166 TYR A N 1
ATOM 1327 C CA . TYR A 1 166 ? 6.941 -14.155 -14.386 1.00 93.75 166 TYR A CA 1
ATOM 1328 C C . TYR A 1 166 ? 6.941 -13.962 -12.867 1.00 93.75 166 TYR A C 1
ATOM 1330 O O . TYR A 1 166 ? 6.200 -13.095 -12.420 1.00 93.75 166 TYR A O 1
ATOM 1338 N N . PRO A 1 167 ? 7.829 -14.583 -12.063 1.00 93.56 167 PRO A N 1
ATOM 1339 C CA . PRO A 1 167 ? 7.855 -14.329 -10.619 1.00 93.56 167 PRO A CA 1
ATOM 1340 C C . PRO A 1 167 ? 8.056 -12.848 -10.249 1.00 93.56 167 PRO A C 1
ATOM 1342 O O . PRO A 1 167 ? 7.452 -12.338 -9.300 1.00 93.56 167 PRO A O 1
ATOM 1345 N N . VAL A 1 168 ? 8.885 -12.124 -11.011 1.00 91.88 168 VAL A N 1
ATOM 1346 C CA . VAL A 1 168 ? 9.105 -10.684 -10.804 1.00 91.88 168 VAL A CA 1
ATOM 1347 C C . VAL A 1 168 ? 7.865 -9.885 -11.214 1.00 91.88 168 VAL A C 1
ATOM 1349 O O . VAL A 1 168 ? 7.460 -8.969 -10.498 1.00 91.88 168 VAL A O 1
ATOM 1352 N N . LEU A 1 169 ? 7.233 -10.240 -12.333 1.00 93.81 169 LEU A N 1
ATOM 1353 C CA . LEU A 1 169 ? 6.015 -9.585 -12.819 1.00 93.81 169 LEU A CA 1
ATOM 1354 C C . LEU A 1 169 ? 4.810 -9.829 -11.903 1.00 93.81 169 LEU A C 1
ATOM 1356 O O . LEU A 1 169 ? 4.049 -8.899 -11.643 1.00 93.81 169 LEU A O 1
ATOM 1360 N N . ASP A 1 170 ? 4.686 -11.030 -11.348 1.00 93.75 170 ASP A N 1
ATOM 1361 C CA . ASP A 1 170 ? 3.664 -11.388 -10.369 1.00 93.75 170 ASP A CA 1
ATOM 1362 C C . ASP A 1 170 ? 3.847 -10.569 -9.085 1.00 93.75 170 ASP A C 1
ATOM 1364 O O . ASP A 1 170 ? 2.883 -10.033 -8.536 1.00 93.75 170 ASP A O 1
ATOM 1368 N N . SER A 1 171 ? 5.096 -10.380 -8.644 1.00 91.88 171 SER A N 1
ATOM 1369 C CA . SER A 1 171 ? 5.422 -9.528 -7.491 1.00 91.88 171 SER A CA 1
ATOM 1370 C C . SER A 1 171 ? 5.047 -8.061 -7.740 1.00 91.88 171 SER A C 1
ATOM 1372 O O . SER A 1 171 ? 4.488 -7.399 -6.863 1.00 91.88 171 SER A O 1
ATOM 1374 N N . ILE A 1 172 ? 5.290 -7.552 -8.953 1.00 92.56 172 ILE A N 1
ATOM 1375 C CA . ILE A 1 172 ? 4.844 -6.215 -9.372 1.00 92.56 172 ILE A CA 1
ATOM 1376 C C . ILE A 1 172 ? 3.312 -6.130 -9.370 1.00 92.56 172 ILE A C 1
ATOM 1378 O O . ILE A 1 172 ? 2.745 -5.137 -8.911 1.00 92.56 172 ILE A O 1
ATOM 1382 N N . ALA A 1 173 ? 2.625 -7.158 -9.864 1.00 95.06 173 ALA A N 1
ATOM 1383 C CA . ALA A 1 173 ? 1.171 -7.193 -9.882 1.00 95.06 173 ALA A CA 1
ATOM 1384 C C . ALA A 1 173 ? 0.577 -7.193 -8.467 1.00 95.06 173 ALA A C 1
ATOM 1386 O O . ALA A 1 173 ? -0.393 -6.477 -8.221 1.00 95.06 173 ALA A O 1
ATOM 1387 N N . LEU A 1 174 ? 1.165 -7.943 -7.529 1.00 94.38 174 LEU A N 1
ATOM 1388 C CA . LEU A 1 174 ? 0.777 -7.920 -6.115 1.00 94.38 174 LEU A CA 1
ATOM 1389 C C . LEU A 1 174 ? 0.944 -6.523 -5.516 1.00 94.38 174 LEU A C 1
ATOM 1391 O O . LEU A 1 174 ? 0.014 -6.014 -4.896 1.00 94.38 174 LEU A O 1
ATOM 1395 N N . PHE A 1 175 ? 2.073 -5.864 -5.778 1.00 92.12 175 PHE A N 1
ATOM 1396 C CA . PHE A 1 175 ? 2.289 -4.478 -5.367 1.00 92.12 175 PHE A CA 1
ATOM 1397 C C . PHE A 1 175 ? 1.212 -3.532 -5.926 1.00 92.12 175 PHE A C 1
ATOM 1399 O O . PHE A 1 175 ? 0.629 -2.738 -5.193 1.00 92.12 175 PHE A O 1
ATOM 1406 N N . LEU A 1 176 ? 0.890 -3.629 -7.217 1.00 93.69 176 LEU A N 1
ATOM 1407 C CA . LEU A 1 176 ? -0.136 -2.781 -7.829 1.00 93.69 176 LEU A CA 1
ATOM 1408 C C . LEU A 1 176 ? -1.543 -3.069 -7.286 1.00 93.69 176 LEU A C 1
ATOM 1410 O O . LEU A 1 176 ? -2.387 -2.171 -7.296 1.00 93.69 176 LEU A O 1
ATOM 1414 N N . LYS A 1 177 ? -1.814 -4.288 -6.816 1.00 94.19 177 LYS A N 1
ATOM 1415 C CA . LYS A 1 177 ? -3.072 -4.637 -6.140 1.00 94.19 177 LYS A CA 1
ATOM 1416 C C . LYS A 1 177 ? -3.134 -4.083 -4.720 1.00 94.19 177 LYS A C 1
ATOM 1418 O O . LYS A 1 177 ? -4.183 -3.581 -4.340 1.00 94.19 177 LYS A O 1
ATOM 1423 N N . GLU A 1 178 ? -2.022 -4.123 -3.989 1.00 91.94 178 GLU A N 1
ATOM 1424 C CA . GLU A 1 178 ? -1.913 -3.537 -2.648 1.00 91.94 178 GLU A CA 1
ATOM 1425 C C . GLU A 1 178 ? -2.091 -2.014 -2.685 1.00 91.94 178 GLU A C 1
ATOM 1427 O O . GLU A 1 178 ? -2.760 -1.451 -1.830 1.00 91.94 178 GLU A O 1
ATOM 1432 N N . TYR A 1 179 ? -1.567 -1.341 -3.715 1.00 91.88 179 TYR A N 1
ATOM 1433 C CA . TYR A 1 179 ? -1.704 0.107 -3.895 1.00 91.88 179 TYR A CA 1
ATOM 1434 C C . TYR A 1 179 ? -2.628 0.441 -5.078 1.00 91.88 179 TYR A C 1
ATOM 1436 O O . TYR A 1 179 ? -2.144 0.892 -6.123 1.00 91.88 179 TYR A O 1
ATOM 1444 N N . PRO A 1 180 ? -3.956 0.249 -4.959 1.00 91.19 180 PRO A N 1
ATOM 1445 C CA . PRO A 1 180 ? -4.886 0.281 -6.092 1.00 91.19 180 PRO A CA 1
ATOM 1446 C C . PRO A 1 180 ? -4.971 1.642 -6.790 1.00 91.19 180 PRO A C 1
ATOM 1448 O O . PRO A 1 180 ? -5.247 1.697 -7.987 1.00 91.19 180 PRO A O 1
ATOM 1451 N N . ASN A 1 181 ? -4.670 2.727 -6.076 1.00 89.44 181 ASN A N 1
ATOM 1452 C CA . ASN A 1 181 ? -4.751 4.083 -6.614 1.00 89.44 181 ASN A CA 1
ATOM 1453 C C . ASN A 1 181 ? -3.460 4.527 -7.305 1.00 89.44 181 ASN A C 1
ATOM 1455 O O . ASN A 1 181 ? -3.427 5.597 -7.897 1.00 89.44 181 ASN A O 1
ATOM 1459 N N . VAL A 1 182 ? -2.376 3.753 -7.234 1.00 91.25 182 VAL A N 1
ATOM 1460 C CA . VAL A 1 182 ? -1.076 4.190 -7.751 1.00 91.25 182 VAL A CA 1
ATOM 1461 C C . VAL A 1 182 ? -0.998 4.044 -9.267 1.00 91.25 182 VAL A C 1
ATOM 1463 O O . VAL A 1 182 ? -1.338 2.992 -9.821 1.00 91.25 182 VAL A O 1
ATOM 1466 N N . LYS A 1 183 ? -0.482 5.095 -9.911 1.00 92.69 183 LYS A N 1
ATOM 1467 C CA . LYS A 1 183 ? -0.148 5.155 -11.336 1.00 92.69 183 LYS A CA 1
ATOM 1468 C C . LYS A 1 183 ? 1.361 5.019 -11.536 1.00 92.69 183 LYS A C 1
ATOM 1470 O O . LYS A 1 183 ? 2.142 5.707 -10.873 1.00 92.69 183 LYS A O 1
ATOM 1475 N N . VAL A 1 184 ? 1.768 4.157 -12.465 1.00 94.62 184 VAL A N 1
ATOM 1476 C CA . VAL A 1 184 ? 3.176 3.830 -12.725 1.00 94.62 184 VAL A CA 1
ATOM 1477 C C . VAL A 1 184 ? 3.561 4.005 -14.192 1.00 94.62 184 VAL A C 1
ATOM 1479 O O . VAL A 1 184 ? 2.783 3.714 -15.102 1.00 94.62 184 VAL A O 1
ATOM 1482 N N . GLU A 1 185 ? 4.792 4.458 -14.419 1.00 96.12 185 GLU A N 1
ATOM 1483 C CA . GLU A 1 185 ? 5.473 4.372 -15.713 1.00 96.12 185 GLU A CA 1
ATOM 1484 C C . GLU A 1 185 ? 6.377 3.138 -15.738 1.00 96.12 185 GLU A C 1
ATOM 1486 O O . GLU A 1 185 ? 7.205 2.970 -14.849 1.00 96.12 185 GLU A O 1
ATOM 1491 N N . ILE A 1 186 ? 6.240 2.321 -16.777 1.00 96.81 186 ILE A N 1
ATOM 1492 C CA . ILE A 1 186 ? 7.062 1.165 -17.117 1.00 96.81 186 ILE A CA 1
ATOM 1493 C C . ILE A 1 186 ? 8.090 1.637 -18.149 1.00 96.81 186 ILE A C 1
ATOM 1495 O O . ILE A 1 186 ? 7.776 1.787 -19.332 1.00 96.81 186 ILE A O 1
ATOM 1499 N N . GLY A 1 187 ? 9.305 1.912 -17.6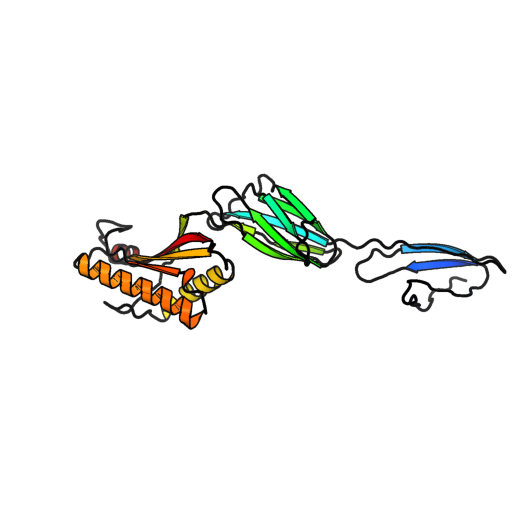90 1.00 96.12 187 GLY A N 1
ATOM 1500 C CA . GLY A 1 187 ? 10.432 2.353 -18.504 1.00 96.12 187 GLY A CA 1
ATOM 1501 C C . GLY A 1 187 ? 11.243 1.172 -19.024 1.00 96.12 187 GLY A C 1
ATOM 1502 O O . GLY A 1 187 ? 11.830 0.437 -18.237 1.00 96.12 187 GLY A O 1
ATOM 1503 N N . GLY A 1 188 ? 11.299 0.982 -20.340 1.00 94.44 188 GLY A N 1
ATOM 1504 C CA . GLY A 1 188 ? 12.167 -0.005 -20.982 1.00 94.44 188 GLY A CA 1
ATOM 1505 C C . GLY A 1 188 ? 13.506 0.605 -21.391 1.00 94.44 188 GLY A C 1
ATOM 1506 O O . GLY A 1 188 ? 13.535 1.690 -21.977 1.0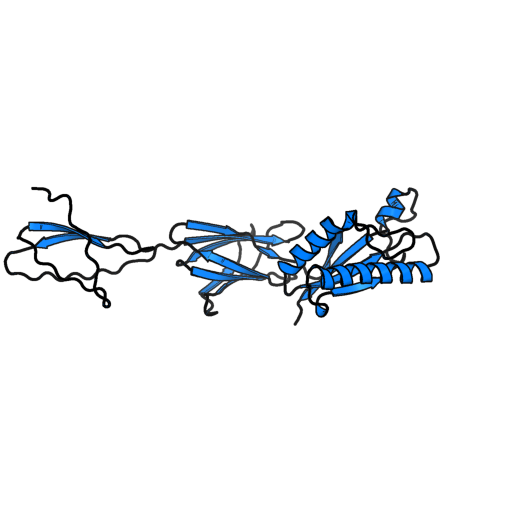0 94.44 188 GLY A O 1
ATOM 1507 N N . HIS A 1 189 ? 14.602 -0.112 -21.149 1.00 93.50 189 HIS A N 1
ATOM 1508 C CA . HIS A 1 189 ? 15.960 0.321 -21.488 1.00 93.50 189 HIS A CA 1
ATOM 1509 C C . HIS A 1 189 ? 16.708 -0.760 -22.277 1.00 93.50 189 HIS A C 1
ATOM 1511 O O . HIS A 1 189 ? 16.479 -1.960 -22.091 1.00 93.50 189 HIS A O 1
ATOM 1517 N N . THR A 1 190 ? 17.595 -0.334 -23.172 1.00 92.38 190 THR A N 1
ATOM 1518 C CA . THR A 1 190 ? 18.541 -1.214 -23.872 1.00 92.38 190 THR A CA 1
ATOM 1519 C C . THR A 1 190 ? 19.968 -0.896 -23.449 1.00 92.38 190 THR A C 1
ATOM 1521 O O . THR A 1 190 ? 20.229 0.118 -22.803 1.00 92.38 190 THR A O 1
ATOM 1524 N N . ASP A 1 191 ? 20.883 -1.780 -23.828 1.00 91.06 191 ASP A N 1
ATOM 1525 C CA . ASP A 1 191 ? 22.308 -1.476 -23.822 1.00 91.06 191 ASP A CA 1
ATOM 1526 C C . ASP A 1 191 ? 22.710 -0.649 -25.057 1.00 91.06 191 ASP A C 1
ATOM 1528 O O . ASP A 1 191 ? 21.856 -0.385 -25.910 1.00 91.06 191 ASP A O 1
ATOM 1532 N N . SER A 1 192 ? 23.966 -0.199 -25.118 1.00 93.56 192 SER A N 1
ATOM 1533 C CA . SER A 1 192 ? 24.476 0.696 -26.171 1.00 93.56 192 SER A CA 1
ATOM 1534 C C . SER A 1 192 ? 24.699 0.040 -27.542 1.00 93.56 192 SER A C 1
ATOM 1536 O O . SER A 1 192 ? 25.155 0.696 -28.480 1.00 93.56 192 SER A O 1
ATOM 1538 N N . ARG A 1 193 ? 24.434 -1.266 -27.697 1.00 92.62 193 ARG A N 1
ATOM 1539 C CA . ARG A 1 193 ? 24.645 -1.967 -28.972 1.00 92.62 193 ARG A CA 1
ATOM 1540 C C . ARG A 1 193 ? 23.427 -1.809 -29.875 1.00 92.62 193 ARG A C 1
ATOM 1542 O O . ARG A 1 193 ? 22.298 -2.094 -29.481 1.00 92.62 193 ARG A O 1
ATOM 1549 N N . GLY A 1 194 ? 23.674 -1.458 -31.134 1.00 90.88 194 GLY A N 1
ATOM 1550 C CA . GLY A 1 194 ? 22.637 -1.217 -32.140 1.00 90.88 194 GLY A CA 1
ATOM 1551 C C . GLY A 1 194 ? 22.429 0.274 -32.404 1.00 90.88 194 GLY A C 1
ATOM 1552 O O . GLY A 1 194 ? 23.093 1.120 -31.827 1.00 90.88 194 GLY A O 1
ATOM 1553 N N . SER A 1 195 ? 21.540 0.612 -33.338 1.00 95.81 195 SER A N 1
ATOM 1554 C CA . SER A 1 195 ? 21.215 2.021 -33.609 1.00 95.81 195 SER A CA 1
ATOM 1555 C C . SER A 1 195 ? 20.194 2.559 -32.599 1.00 95.81 195 SER A C 1
ATOM 1557 O O . SER A 1 195 ? 19.247 1.834 -32.281 1.00 95.81 195 SER A O 1
ATOM 1559 N N . ASP A 1 196 ? 20.275 3.843 -32.230 1.00 94.88 196 ASP A N 1
ATOM 1560 C CA . ASP A 1 196 ? 19.302 4.523 -31.347 1.00 94.88 196 ASP A CA 1
ATOM 1561 C C . ASP A 1 196 ? 17.839 4.270 -31.762 1.00 94.88 196 ASP A C 1
ATOM 1563 O O . ASP A 1 196 ? 17.013 3.891 -30.933 1.00 94.88 196 ASP A O 1
ATOM 1567 N N . ALA A 1 197 ? 17.513 4.375 -33.057 1.00 96.50 197 ALA A N 1
ATOM 1568 C CA . ALA A 1 197 ? 16.152 4.152 -33.559 1.00 96.50 197 ALA A CA 1
ATOM 1569 C C . ALA A 1 197 ? 15.642 2.722 -33.298 1.00 96.50 197 ALA A C 1
ATOM 1571 O O . ALA A 1 197 ? 14.492 2.511 -32.902 1.00 96.50 197 ALA A O 1
ATOM 1572 N N . TYR A 1 198 ? 16.509 1.731 -33.498 1.00 94.31 198 TYR A N 1
ATOM 1573 C CA . TYR A 1 198 ? 16.207 0.332 -33.209 1.00 94.31 198 TYR A CA 1
ATOM 1574 C C . TYR A 1 198 ? 16.050 0.097 -31.701 1.00 94.31 198 TYR A C 1
ATOM 1576 O O . TYR A 1 198 ? 15.066 -0.509 -31.275 1.00 94.31 198 TYR A O 1
ATOM 1584 N N . ASN A 1 199 ? 16.963 0.635 -30.892 1.00 95.12 199 ASN A N 1
ATOM 1585 C CA . ASN A 1 199 ? 16.950 0.491 -29.438 1.00 95.12 199 ASN A CA 1
ATOM 1586 C C . ASN A 1 199 ? 15.719 1.152 -28.804 1.00 95.12 199 ASN A C 1
ATOM 1588 O O . ASN A 1 199 ? 15.075 0.584 -27.913 1.00 95.12 199 ASN A O 1
ATOM 1592 N N . LEU A 1 200 ? 15.301 2.303 -29.327 1.00 96.69 200 LEU A N 1
ATOM 1593 C CA . LEU A 1 200 ? 14.065 2.967 -28.930 1.00 96.69 200 LEU A CA 1
ATOM 1594 C C . LEU A 1 200 ? 12.829 2.114 -29.257 1.00 96.69 200 LEU A C 1
ATOM 1596 O O . LEU A 1 200 ? 11.968 1.917 -28.398 1.00 96.69 200 LEU A O 1
ATOM 1600 N N . LYS A 1 201 ? 12.757 1.541 -30.466 1.00 96.62 201 LYS A N 1
ATOM 1601 C CA . LYS A 1 201 ? 11.648 0.659 -30.863 1.00 96.62 201 LYS A CA 1
ATOM 1602 C C . LYS A 1 201 ? 11.592 -0.609 -30.005 1.00 96.62 201 LYS A C 1
ATOM 1604 O O . LYS A 1 201 ? 10.516 -0.983 -29.538 1.00 96.62 201 LYS A O 1
ATOM 1609 N N . LEU A 1 202 ? 12.737 -1.256 -29.781 1.00 94.19 202 LEU A N 1
ATOM 1610 C CA . LEU A 1 202 ? 12.835 -2.492 -29.003 1.00 94.19 202 LEU A CA 1
ATOM 1611 C C . LEU A 1 202 ? 12.443 -2.267 -27.539 1.00 94.19 202 LEU A C 1
ATOM 1613 O O . LEU A 1 202 ? 11.630 -3.012 -26.993 1.00 94.19 202 LEU A O 1
ATOM 1617 N N . SER A 1 203 ? 12.978 -1.223 -26.905 1.00 95.88 203 SER A N 1
ATOM 1618 C CA . SER A 1 203 ? 12.625 -0.884 -25.521 1.00 95.88 203 SER A CA 1
ATOM 1619 C C . SER A 1 203 ? 11.148 -0.523 -25.357 1.00 95.88 203 SER A C 1
ATOM 1621 O O . SER A 1 203 ? 10.535 -0.957 -24.383 1.00 95.88 203 SER A O 1
ATOM 1623 N N . GLN A 1 204 ? 10.548 0.203 -26.309 1.00 97.81 204 GLN A N 1
ATOM 1624 C CA . GLN A 1 204 ? 9.115 0.511 -26.272 1.00 97.81 204 GLN A CA 1
ATOM 1625 C C . GLN A 1 204 ? 8.266 -0.757 -26.398 1.00 97.81 204 GLN A C 1
ATOM 1627 O O . GLN A 1 204 ? 7.312 -0.932 -25.641 1.00 97.81 204 GLN A O 1
ATOM 1632 N N . ALA A 1 205 ? 8.616 -1.660 -27.319 1.00 96.69 205 ALA A N 1
ATOM 1633 C CA . ALA A 1 205 ? 7.907 -2.926 -27.488 1.00 96.69 205 ALA A CA 1
ATOM 1634 C C . ALA A 1 205 ? 7.962 -3.783 -26.212 1.00 96.69 205 ALA A C 1
ATOM 1636 O O . ALA A 1 205 ? 6.951 -4.346 -25.803 1.00 96.69 205 ALA A O 1
ATOM 1637 N N . ARG A 1 206 ? 9.117 -3.820 -25.539 1.00 95.31 206 ARG A N 1
ATOM 1638 C CA . ARG A 1 206 ? 9.301 -4.523 -24.260 1.00 95.31 206 ARG A CA 1
ATOM 1639 C C . ARG A 1 206 ? 8.489 -3.910 -23.122 1.00 95.31 206 ARG A C 1
ATOM 1641 O O . ARG A 1 206 ? 7.816 -4.639 -22.398 1.00 95.31 206 ARG A O 1
ATOM 1648 N N . ALA A 1 207 ? 8.497 -2.584 -22.989 1.00 97.00 207 ALA A N 1
ATOM 1649 C CA . ALA A 1 207 ? 7.665 -1.890 -22.006 1.00 97.00 207 ALA A CA 1
ATOM 1650 C C . ALA A 1 207 ? 6.167 -2.161 -22.244 1.00 97.00 207 ALA A C 1
ATOM 1652 O O . ALA A 1 207 ? 5.422 -2.419 -21.298 1.00 97.00 207 ALA A O 1
ATOM 1653 N N . ASN A 1 208 ? 5.737 -2.173 -23.511 1.00 97.81 208 ASN A N 1
ATOM 1654 C CA . ASN A 1 208 ? 4.371 -2.533 -23.886 1.00 97.81 208 ASN A CA 1
ATOM 1655 C C . ASN A 1 208 ? 4.050 -3.989 -23.525 1.00 97.81 208 ASN A C 1
ATOM 1657 O O . ASN A 1 208 ? 2.990 -4.240 -22.968 1.00 97.81 208 ASN A O 1
ATOM 1661 N N . ALA A 1 209 ? 4.953 -4.938 -23.784 1.00 96.75 209 ALA A N 1
ATOM 1662 C CA . ALA A 1 209 ? 4.740 -6.343 -23.436 1.00 96.75 209 ALA A CA 1
ATOM 1663 C C . ALA A 1 209 ? 4.528 -6.535 -21.925 1.00 96.75 209 ALA A C 1
ATOM 1665 O O . ALA A 1 209 ? 3.599 -7.230 -21.517 1.00 96.75 209 ALA A O 1
ATOM 1666 N N . VAL A 1 210 ? 5.330 -5.862 -21.093 1.00 96.44 210 VAL A N 1
ATOM 1667 C CA . VAL A 1 210 ? 5.171 -5.883 -19.628 1.00 96.44 210 VAL A CA 1
ATOM 1668 C C . VAL A 1 210 ? 3.827 -5.285 -19.210 1.00 96.44 210 VAL A C 1
ATOM 1670 O O . VAL A 1 210 ? 3.113 -5.879 -18.404 1.00 96.44 210 VAL A O 1
ATOM 1673 N N . ARG A 1 211 ? 3.447 -4.137 -19.784 1.00 97.62 211 ARG A N 1
ATOM 1674 C CA . ARG A 1 211 ? 2.136 -3.517 -19.546 1.00 97.62 211 ARG A CA 1
ATOM 1675 C C . ARG A 1 211 ? 0.992 -4.470 -19.893 1.00 97.62 211 ARG A C 1
ATOM 1677 O O . ARG A 1 211 ? 0.087 -4.654 -19.088 1.00 97.62 211 ARG A O 1
ATOM 1684 N N . GLU A 1 212 ? 1.037 -5.077 -21.073 1.00 97.62 212 GLU A N 1
ATOM 1685 C CA . GLU A 1 212 ? 0.002 -5.996 -21.550 1.00 97.62 212 GLU A CA 1
ATOM 1686 C C . GLU A 1 212 ? -0.094 -7.256 -20.689 1.00 97.62 212 GLU A C 1
ATOM 1688 O O . GLU A 1 212 ? -1.203 -7.712 -20.420 1.00 97.62 212 GLU A O 1
ATOM 1693 N N . TYR A 1 213 ? 1.035 -7.787 -20.213 1.00 96.56 213 TYR A N 1
ATOM 1694 C CA . TYR A 1 213 ? 1.047 -8.899 -19.263 1.00 96.56 213 TYR A CA 1
ATOM 1695 C C . TYR A 1 213 ? 0.305 -8.531 -17.970 1.00 96.56 213 TYR A C 1
ATOM 1697 O O . TYR A 1 213 ? -0.615 -9.238 -17.564 1.00 96.56 213 TYR A O 1
ATOM 1705 N N . LEU A 1 214 ? 0.632 -7.383 -17.363 1.00 97.62 214 LEU A N 1
ATOM 1706 C CA . LEU A 1 214 ? -0.018 -6.921 -16.130 1.00 97.62 214 LEU A CA 1
ATOM 1707 C C . LEU A 1 214 ? -1.528 -6.698 -16.310 1.00 97.62 214 LEU A C 1
ATOM 1709 O O . LEU A 1 214 ? -2.310 -7.031 -15.419 1.00 97.62 214 LEU A O 1
ATOM 1713 N N . ILE A 1 215 ? -1.950 -6.176 -17.463 1.00 97.81 215 ILE A N 1
ATOM 1714 C CA . ILE A 1 215 ? -3.371 -5.982 -17.781 1.00 97.81 215 ILE A CA 1
ATOM 1715 C C . ILE A 1 215 ? -4.067 -7.333 -17.967 1.00 97.81 215 ILE A C 1
ATOM 1717 O O . ILE A 1 215 ? -5.059 -7.608 -17.302 1.00 97.81 215 ILE A O 1
ATOM 1721 N N . LYS A 1 216 ? -3.559 -8.191 -18.857 1.00 97.50 216 LYS A N 1
ATOM 1722 C CA . LYS A 1 216 ? -4.271 -9.403 -19.295 1.00 97.50 216 LYS A CA 1
ATOM 1723 C C . LYS A 1 216 ? -4.224 -10.534 -18.278 1.00 97.50 216 LYS A C 1
ATOM 1725 O O . LYS A 1 216 ? -5.215 -11.235 -18.116 1.00 97.50 216 LYS A O 1
ATOM 1730 N N . VAL A 1 217 ? -3.085 -10.722 -17.614 1.00 97.38 217 VAL A N 1
ATOM 1731 C CA . VAL A 1 217 ? -2.869 -11.849 -16.693 1.00 97.38 217 VAL A CA 1
ATOM 1732 C C . VAL A 1 217 ? -3.306 -11.493 -15.275 1.00 97.38 217 VAL A C 1
ATOM 1734 O O . VAL A 1 217 ? -3.873 -12.327 -14.574 1.00 97.38 217 VAL A O 1
ATOM 1737 N N . HIS A 1 218 ? -3.094 -10.244 -14.849 1.00 97.31 218 HIS A N 1
ATOM 1738 C CA . HIS A 1 218 ? -3.374 -9.828 -13.471 1.00 97.31 218 HIS A CA 1
ATOM 1739 C C . HIS A 1 218 ? -4.530 -8.842 -13.314 1.00 97.31 218 HIS A C 1
ATOM 1741 O O . HIS A 1 218 ? -4.828 -8.469 -12.175 1.00 97.31 218 HIS A O 1
ATOM 1747 N N . ASN A 1 219 ? -5.192 -8.465 -14.413 1.00 97.06 219 ASN A N 1
ATOM 1748 C CA . ASN A 1 219 ? -6.340 -7.561 -14.430 1.00 97.06 219 ASN A CA 1
ATOM 1749 C C . ASN A 1 219 ? -6.036 -6.185 -13.810 1.00 97.06 219 ASN A C 1
ATOM 1751 O O . ASN A 1 219 ? -6.857 -5.608 -13.097 1.00 97.06 219 ASN A O 1
ATOM 1755 N N . ILE A 1 220 ? -4.826 -5.664 -14.035 1.00 97.56 220 ILE A N 1
ATOM 1756 C CA . ILE A 1 220 ? -4.483 -4.300 -13.623 1.00 97.56 220 ILE A CA 1
ATOM 1757 C C . ILE A 1 220 ? -5.119 -3.307 -14.599 1.00 97.56 220 ILE A C 1
ATOM 1759 O O . ILE A 1 220 ? -4.983 -3.456 -15.812 1.00 97.56 220 ILE A O 1
ATOM 1763 N N . SER A 1 221 ? -5.782 -2.273 -14.070 1.00 96.62 221 SER A N 1
ATOM 1764 C CA . SER A 1 221 ? -6.407 -1.235 -14.898 1.00 96.62 221 SER A CA 1
ATOM 1765 C C . SER A 1 221 ? -5.385 -0.577 -15.848 1.00 96.62 221 SER A C 1
ATOM 1767 O O . SER A 1 221 ? -4.341 -0.105 -15.378 1.00 96.62 221 SER A O 1
ATOM 1769 N N . PRO A 1 222 ? -5.671 -0.494 -17.163 1.00 96.19 222 PRO A N 1
ATOM 1770 C CA . PRO A 1 222 ? -4.778 0.119 -18.145 1.00 96.19 222 PRO A CA 1
ATOM 1771 C C . PRO A 1 222 ? -4.407 1.577 -17.847 1.00 96.19 222 PRO A C 1
ATOM 1773 O O . PRO A 1 222 ? -3.284 1.982 -18.149 1.00 96.19 222 PRO A O 1
ATOM 1776 N N . ASP A 1 223 ? -5.303 2.349 -17.225 1.00 95.62 223 ASP A N 1
ATOM 1777 C CA . ASP A 1 223 ? -5.100 3.780 -16.925 1.00 95.62 223 ASP A CA 1
ATOM 1778 C C . ASP A 1 223 ? -4.021 4.022 -15.864 1.00 95.62 223 ASP A C 1
ATOM 1780 O O . ASP A 1 223 ? -3.450 5.115 -15.747 1.00 95.62 223 ASP A O 1
ATOM 1784 N N . ARG A 1 224 ? -3.698 2.968 -15.111 1.00 95.69 224 ARG A N 1
ATOM 1785 C CA . ARG A 1 224 ? -2.640 2.965 -14.105 1.00 95.69 224 ARG A CA 1
ATOM 1786 C C . ARG A 1 224 ? -1.256 2.724 -14.698 1.00 95.69 224 ARG A C 1
ATOM 1788 O O . ARG A 1 224 ? -0.276 2.949 -13.994 1.00 95.69 224 ARG A O 1
ATOM 1795 N N . LEU A 1 225 ? -1.157 2.262 -15.947 1.00 97.25 225 LEU A N 1
ATOM 1796 C CA . LEU A 1 225 ? 0.086 1.775 -16.545 1.00 97.25 225 LEU A CA 1
ATOM 1797 C C . LEU A 1 225 ? 0.452 2.564 -17.804 1.00 97.25 225 LEU A C 1
ATOM 1799 O O . LEU A 1 225 ? -0.169 2.415 -18.860 1.00 97.25 225 LEU A O 1
ATOM 1803 N N . ILE A 1 226 ? 1.528 3.343 -17.721 1.00 97.12 226 ILE A N 1
ATOM 1804 C CA . ILE A 1 226 ? 2.132 4.027 -18.870 1.00 97.12 226 ILE A CA 1
ATOM 1805 C C . ILE A 1 226 ? 3.372 3.247 -19.297 1.00 97.12 226 ILE A C 1
ATOM 1807 O O . ILE A 1 226 ? 4.255 3.035 -18.482 1.00 97.12 226 ILE A O 1
ATOM 1811 N N . ALA A 1 227 ? 3.475 2.837 -20.560 1.00 97.75 227 ALA A N 1
ATOM 1812 C CA . ALA A 1 227 ? 4.662 2.154 -21.080 1.00 97.75 227 ALA A CA 1
ATOM 1813 C C . ALA A 1 227 ? 5.515 3.101 -21.928 1.00 97.75 227 ALA A C 1
ATOM 1815 O O . ALA A 1 227 ? 5.001 3.749 -22.843 1.00 97.75 227 ALA A O 1
ATOM 1816 N N . LYS A 1 228 ? 6.825 3.152 -21.667 1.00 97.94 228 LYS A N 1
ATOM 1817 C CA . LYS A 1 228 ? 7.747 4.049 -22.367 1.00 97.94 228 LYS A CA 1
ATOM 1818 C C . LYS A 1 228 ? 9.101 3.400 -22.634 1.00 97.94 228 LYS A C 1
ATOM 1820 O O . LYS A 1 228 ? 9.776 2.942 -21.720 1.00 97.94 228 LYS A O 1
ATOM 1825 N N . GLY A 1 229 ? 9.515 3.396 -23.896 1.00 97.06 229 GLY A N 1
ATOM 1826 C CA . GLY A 1 229 ? 10.858 3.013 -24.315 1.00 97.06 229 GLY A CA 1
ATOM 1827 C C . GLY A 1 229 ? 11.820 4.191 -24.228 1.00 97.06 229 GLY A C 1
ATOM 1828 O O . GLY A 1 229 ? 11.525 5.276 -24.727 1.00 97.06 229 GLY A O 1
ATOM 1829 N N . TYR A 1 230 ? 12.977 3.974 -23.612 1.00 96.69 230 TYR A N 1
ATOM 1830 C CA . TYR A 1 230 ? 14.060 4.956 -23.533 1.00 96.69 230 TYR A CA 1
ATOM 1831 C C . TYR A 1 230 ? 15.258 4.607 -24.424 1.00 96.69 230 TYR A C 1
ATOM 1833 O O . TYR A 1 230 ? 16.156 5.436 -24.575 1.00 96.69 230 TYR A O 1
ATOM 1841 N N . GLY A 1 231 ? 15.280 3.409 -25.013 1.00 95.88 231 GLY A N 1
ATOM 1842 C CA . GLY A 1 231 ? 16.437 2.881 -25.732 1.00 95.88 231 GLY A CA 1
ATOM 1843 C C . GLY A 1 231 ? 17.693 2.917 -24.865 1.00 95.88 231 GLY A C 1
ATOM 1844 O O . GLY A 1 231 ? 17.642 2.638 -23.664 1.00 95.88 231 GLY A O 1
ATOM 1845 N N . GLU A 1 232 ? 18.797 3.331 -25.474 1.00 93.88 232 GLU A N 1
ATOM 1846 C CA . GLU A 1 232 ? 20.105 3.496 -24.834 1.00 93.88 232 GLU A CA 1
ATOM 1847 C C . GLU A 1 232 ? 20.312 4.902 -24.246 1.00 93.88 232 GLU A C 1
ATOM 1849 O O . GLU A 1 232 ? 21.379 5.230 -23.751 1.00 93.88 232 GLU A O 1
ATOM 1854 N N . ARG A 1 233 ? 19.293 5.771 -24.242 1.00 94.38 233 ARG A N 1
ATOM 1855 C CA . ARG A 1 233 ? 19.451 7.180 -23.819 1.00 94.38 233 ARG A CA 1
ATOM 1856 C C . ARG A 1 233 ? 19.614 7.364 -22.306 1.00 94.38 233 ARG A C 1
ATOM 1858 O O . ARG A 1 233 ? 19.804 8.481 -21.834 1.00 94.38 233 ARG A O 1
ATOM 1865 N N . ARG A 1 234 ? 19.454 6.288 -21.530 1.00 93.00 234 ARG A N 1
ATOM 1866 C CA . ARG A 1 234 ? 19.495 6.272 -20.057 1.00 93.00 234 ARG A CA 1
ATOM 1867 C C . ARG A 1 234 ? 20.274 5.057 -19.538 1.00 93.00 234 ARG A C 1
ATOM 1869 O O . ARG A 1 234 ? 19.735 4.252 -18.766 1.00 93.00 234 ARG A O 1
ATOM 1876 N N . LEU A 1 235 ? 21.512 4.906 -20.008 1.00 91.88 235 LEU A N 1
ATOM 1877 C CA . LEU A 1 235 ? 22.445 3.894 -19.507 1.00 91.88 235 LEU A CA 1
ATOM 1878 C C . LEU A 1 235 ? 22.774 4.170 -18.037 1.00 91.88 235 LEU A C 1
ATOM 1880 O O . LEU A 1 235 ? 22.962 5.318 -17.635 1.00 91.88 235 LEU A O 1
ATOM 1884 N N . VAL A 1 236 ? 22.826 3.108 -17.239 1.00 91.56 236 VAL A N 1
ATOM 1885 C CA . VAL A 1 236 ? 23.291 3.150 -15.845 1.00 91.56 236 VAL A CA 1
ATOM 1886 C C . VAL A 1 236 ? 24.788 2.882 -15.746 1.00 91.56 236 VAL A C 1
ATOM 1888 O O . VAL A 1 236 ? 25.417 3.336 -14.795 1.00 91.56 236 VAL A O 1
ATOM 1891 N N . VAL A 1 237 ? 25.354 2.177 -16.728 1.00 93.19 237 VAL A N 1
ATOM 1892 C CA . VAL A 1 237 ? 26.792 1.930 -16.858 1.00 93.19 237 VAL A CA 1
ATOM 1893 C C . VAL A 1 237 ? 27.244 2.379 -18.241 1.00 93.19 237 VAL A C 1
ATOM 1895 O O . VAL A 1 237 ? 26.645 1.976 -19.236 1.00 93.19 237 VAL A O 1
ATOM 1898 N N . TYR A 1 238 ? 28.281 3.218 -18.300 1.00 92.50 238 TYR A N 1
ATOM 1899 C CA . TYR A 1 238 ? 28.922 3.627 -19.548 1.00 92.50 238 TYR A CA 1
ATOM 1900 C C . TYR A 1 238 ? 30.386 4.056 -19.309 1.00 92.50 238 TYR A C 1
ATOM 1902 O O . TYR A 1 238 ? 30.648 4.774 -18.339 1.00 92.50 238 TYR A O 1
ATOM 1910 N N . PRO A 1 239 ? 31.339 3.683 -20.185 1.00 93.75 239 PRO A N 1
ATOM 1911 C CA . PRO A 1 239 ? 31.178 2.706 -21.264 1.00 93.75 239 PRO A CA 1
ATOM 1912 C C . PRO A 1 239 ? 30.969 1.295 -20.698 1.00 93.75 239 PRO A C 1
ATOM 1914 O O . PRO A 1 239 ? 31.593 0.942 -19.696 1.00 93.75 239 PRO A O 1
ATOM 1917 N N . GLU A 1 240 ? 30.112 0.493 -21.331 1.00 94.31 240 GLU A N 1
ATOM 1918 C CA . GLU A 1 240 ? 30.009 -0.933 -21.009 1.00 94.31 240 GLU A CA 1
ATOM 1919 C C . GLU A 1 240 ? 31.289 -1.675 -21.419 1.00 94.31 240 GLU A C 1
ATOM 1921 O O . GLU A 1 240 ? 31.809 -1.485 -22.521 1.00 94.31 240 GLU A O 1
ATOM 1926 N N . LYS A 1 241 ? 31.811 -2.532 -20.537 1.00 95.62 241 LYS A N 1
ATOM 1927 C CA . LYS A 1 241 ? 33.046 -3.300 -20.765 1.00 95.62 241 LYS A CA 1
ATOM 1928 C C . LYS A 1 241 ? 32.824 -4.803 -20.687 1.00 95.62 241 LYS A C 1
ATOM 1930 O O . LYS A 1 241 ? 33.514 -5.544 -21.384 1.00 95.62 241 LYS A O 1
ATOM 1935 N N . THR A 1 242 ? 31.882 -5.253 -19.863 1.00 93.94 242 THR A N 1
ATOM 1936 C CA . THR A 1 242 ? 31.561 -6.676 -19.689 1.00 93.94 242 THR A CA 1
ATOM 1937 C C . THR A 1 242 ? 30.101 -6.958 -20.031 1.00 93.94 242 THR A C 1
ATOM 1939 O O . THR A 1 242 ? 29.283 -6.041 -20.076 1.00 93.94 242 THR A O 1
ATOM 1942 N N . GLU A 1 243 ? 29.738 -8.221 -20.276 1.00 87.62 243 GLU A N 1
ATOM 1943 C CA . GLU A 1 243 ? 28.339 -8.578 -20.568 1.00 87.62 243 GLU A CA 1
ATOM 1944 C C . GLU A 1 243 ? 27.403 -8.264 -19.389 1.00 87.62 243 GLU A C 1
ATOM 1946 O O . GLU A 1 243 ? 26.231 -7.947 -19.597 1.00 87.62 243 GLU A O 1
ATOM 1951 N N . GLU A 1 244 ? 27.925 -8.255 -18.162 1.00 87.94 244 GLU A N 1
ATOM 1952 C CA . GLU A 1 244 ? 27.209 -7.804 -16.970 1.00 87.94 244 GLU A CA 1
ATOM 1953 C C . GLU A 1 244 ? 26.845 -6.314 -17.053 1.00 87.94 244 GLU A C 1
ATOM 1955 O O . GLU A 1 244 ? 25.714 -5.961 -16.715 1.00 87.94 244 GLU A O 1
ATOM 1960 N N . ASP A 1 245 ? 27.735 -5.453 -17.564 1.00 91.62 245 ASP A N 1
ATOM 1961 C CA . ASP A 1 245 ? 27.443 -4.027 -17.779 1.00 91.62 245 ASP A CA 1
ATOM 1962 C C . ASP A 1 245 ? 26.293 -3.848 -18.781 1.00 91.62 245 ASP A C 1
ATOM 1964 O O . ASP A 1 245 ? 25.324 -3.129 -18.514 1.00 91.62 245 ASP A O 1
ATOM 1968 N N . TYR A 1 246 ? 26.347 -4.565 -19.911 1.00 88.56 246 TYR A N 1
ATOM 1969 C CA . TYR A 1 246 ? 25.263 -4.548 -20.897 1.00 88.56 246 TYR A CA 1
ATOM 1970 C C . TYR A 1 246 ? 23.953 -5.075 -20.277 1.00 88.56 246 TYR A C 1
ATOM 1972 O O . TYR A 1 246 ? 22.884 -4.487 -20.464 1.00 88.56 246 TYR A O 1
ATOM 1980 N N . GLN A 1 247 ? 24.008 -6.145 -19.477 1.00 84.62 247 GLN A N 1
ATOM 1981 C CA . GLN A 1 247 ? 22.836 -6.688 -18.785 1.00 84.62 247 GLN A CA 1
ATOM 1982 C C . GLN A 1 247 ? 22.254 -5.710 -17.752 1.00 84.62 247 GLN A C 1
ATOM 1984 O O . GLN A 1 247 ? 21.035 -5.677 -17.584 1.00 84.62 247 GLN A O 1
ATOM 1989 N N . MET A 1 248 ? 23.074 -4.888 -17.090 1.00 86.12 248 MET A N 1
ATOM 1990 C CA . MET A 1 248 ? 22.592 -3.831 -16.192 1.00 86.12 248 MET A CA 1
ATOM 1991 C C . MET A 1 248 ? 21.812 -2.746 -16.941 1.00 86.12 248 MET A C 1
ATOM 1993 O O . MET A 1 248 ? 20.847 -2.206 -16.396 1.00 86.12 248 MET A O 1
ATOM 1997 N N . ASN A 1 249 ? 22.184 -2.449 -18.186 1.00 89.62 249 ASN A N 1
ATOM 1998 C CA . ASN A 1 249 ? 21.466 -1.490 -19.023 1.00 89.62 249 ASN A CA 1
ATOM 1999 C C . ASN A 1 249 ? 20.165 -2.073 -19.603 1.00 89.62 249 ASN A C 1
ATOM 2001 O O . ASN A 1 249 ? 19.167 -1.353 -19.689 1.00 89.62 249 ASN A O 1
ATOM 2005 N N . ARG A 1 250 ? 20.120 -3.381 -19.898 1.00 89.38 250 ARG A N 1
ATOM 2006 C CA . ARG A 1 250 ? 18.905 -4.119 -20.298 1.00 89.38 250 ARG A CA 1
ATOM 2007 C C . ARG A 1 250 ? 17.967 -4.367 -19.112 1.00 89.38 250 ARG A C 1
ATOM 2009 O O . ARG A 1 250 ? 17.916 -5.460 -18.549 1.00 89.38 250 ARG A O 1
ATOM 2016 N N . ARG A 1 251 ? 17.193 -3.350 -18.743 1.00 88.94 251 ARG A N 1
ATOM 2017 C CA . ARG A 1 251 ? 16.314 -3.379 -17.564 1.00 88.94 251 ARG A CA 1
ATOM 2018 C C . ARG A 1 251 ? 14.940 -2.779 -17.833 1.00 88.94 251 ARG A C 1
ATOM 2020 O O . ARG A 1 251 ? 14.735 -2.067 -18.819 1.00 88.94 251 ARG A O 1
ATOM 2027 N N . VAL A 1 252 ? 14.030 -3.034 -16.897 1.00 90.44 252 VAL A N 1
ATOM 2028 C CA . VAL A 1 252 ? 12.734 -2.365 -16.813 1.00 90.44 252 VAL A CA 1
ATOM 2029 C C . VAL A 1 252 ? 12.643 -1.631 -15.477 1.00 90.44 252 VAL A C 1
ATOM 2031 O O . VAL A 1 252 ? 12.942 -2.180 -14.417 1.00 90.44 252 VAL A O 1
ATOM 2034 N N . GLU A 1 253 ? 12.242 -0.370 -15.525 1.00 92.06 253 GLU A N 1
ATOM 2035 C CA . GLU A 1 253 ? 12.019 0.463 -14.348 1.00 92.06 253 GLU A CA 1
ATOM 2036 C C . GLU A 1 253 ? 10.531 0.745 -14.174 1.00 92.06 253 GLU A C 1
ATOM 2038 O O . GLU A 1 253 ? 9.804 0.921 -15.146 1.00 92.06 253 GLU A O 1
ATOM 2043 N N . PHE A 1 254 ? 10.085 0.812 -12.926 1.00 92.06 254 PHE A N 1
ATOM 2044 C CA . PHE A 1 254 ? 8.745 1.235 -12.552 1.00 92.06 254 PHE A CA 1
ATOM 2045 C C . PHE A 1 254 ? 8.854 2.531 -11.760 1.00 92.06 254 PHE A C 1
ATOM 2047 O O . PHE A 1 254 ? 9.382 2.553 -10.648 1.00 92.06 254 PHE A O 1
ATOM 2054 N N . THR A 1 255 ? 8.354 3.621 -12.329 1.00 90.75 255 THR A N 1
ATOM 2055 C CA . THR A 1 255 ? 8.340 4.931 -11.673 1.00 90.75 255 THR A CA 1
ATOM 2056 C C . THR A 1 255 ? 6.943 5.241 -11.167 1.00 90.75 255 THR A C 1
ATOM 2058 O O . THR A 1 255 ? 5.997 5.289 -11.948 1.00 90.75 255 THR A O 1
ATOM 2061 N N . ILE A 1 256 ? 6.816 5.497 -9.868 1.00 90.31 256 ILE A N 1
ATOM 2062 C CA . ILE A 1 256 ? 5.581 5.950 -9.234 1.00 90.31 256 ILE A CA 1
ATOM 2063 C C . ILE A 1 256 ? 5.304 7.393 -9.666 1.00 90.31 256 ILE A C 1
ATOM 2065 O O . ILE A 1 256 ? 5.992 8.322 -9.239 1.00 90.31 256 ILE A O 1
ATOM 2069 N N . LEU A 1 257 ? 4.292 7.599 -10.505 1.00 85.19 257 LEU A N 1
ATOM 2070 C CA . LEU A 1 257 ? 3.943 8.927 -11.017 1.00 85.19 257 LEU A CA 1
ATOM 2071 C C . LEU A 1 257 ? 3.057 9.712 -10.043 1.00 85.19 257 LEU A C 1
ATOM 2073 O O . LEU A 1 257 ? 3.137 10.938 -9.994 1.00 85.19 257 LEU A O 1
ATOM 2077 N N . GLY A 1 258 ? 2.242 9.010 -9.257 1.00 83.50 258 GLY A N 1
ATOM 2078 C CA . GLY A 1 258 ? 1.232 9.600 -8.384 1.00 83.50 258 GLY A CA 1
ATOM 2079 C C . GLY A 1 258 ? 0.046 8.659 -8.212 1.00 83.50 258 GLY A C 1
ATOM 2080 O O . GLY A 1 258 ? 0.202 7.438 -8.312 1.00 83.50 258 GLY A O 1
ATOM 2081 N N . THR A 1 259 ? -1.129 9.236 -7.981 1.00 80.62 259 THR A N 1
ATOM 2082 C CA . THR A 1 259 ? -2.402 8.513 -7.943 1.00 80.62 259 THR A CA 1
ATOM 2083 C C . THR A 1 259 ? -3.203 8.723 -9.225 1.00 80.62 259 THR A C 1
ATOM 2085 O O . THR A 1 259 ? -2.970 9.688 -9.952 1.00 80.62 259 THR A O 1
ATOM 2088 N N . ILE A 1 260 ? -4.122 7.807 -9.519 1.00 76.88 260 ILE A N 1
ATOM 2089 C CA . ILE A 1 260 ? -5.261 8.097 -10.393 1.00 76.88 260 ILE A CA 1
ATOM 2090 C C . ILE A 1 260 ? -6.193 9.058 -9.639 1.00 76.88 260 ILE A C 1
ATOM 2092 O O . ILE A 1 260 ? -6.406 8.875 -8.440 1.00 76.88 260 ILE A O 1
ATOM 2096 N N . GLU A 1 261 ? -6.624 10.122 -10.313 1.00 54.91 261 GLU A N 1
ATOM 2097 C CA . GLU A 1 261 ? -7.656 11.052 -9.826 1.00 54.91 261 GLU A CA 1
ATOM 2098 C C . GLU A 1 261 ? -9.048 10.518 -10.164 1.00 54.91 261 GLU A C 1
ATOM 2100 O O . GLU A 1 261 ? -9.179 9.881 -11.239 1.00 54.91 261 GLU A O 1
#

InterPro domains:
  IPR006664 Outer membrane protein, bacterial [PR01021] (154-176)
  IPR006664 Outer membrane protein, bacterial [PR01021] (184-199)
  IPR006664 Outer membrane protein, bacterial [PR01021] (199-215)
  IPR006665 OmpA-like domain [PF00691] (153-244)
  IPR006665 OmpA-like domain [PS51123] (141-260)
  IPR006665 OmpA-like domain [cd07185] (151-256)
  IPR006690 Outer membrane protein, OmpA-like, conserved site [PS01068] (186-231)
  IPR008969 Carboxypeptidase-like, regulatory domain superfamily [SSF49464] (63-142)
  IPR036737 OmpA-like domain superfamily [G3DSA:3.30.1330.60] (141-259)
  IPR036737 OmpA-like domain superfamily [SSF103088] (144-256)
  IPR050330 Bacterial Outer Membrane Structural/Functional [PTHR30329] (144-257)

pLDDT: mean 90.78, std 10.21, range [26.88, 98.69]